Protein AF-A0AAN3NZZ7-F1 (afdb_monomer_lite)

Sequence (208 aa):
MLSINGKSVSIEVNFNGVASFAAAATALQTALTAAVATVVFDTTQNAFVITVAGAKPGSTTITFGSGSAAELLKMTSNTGAVISRGAPVSDVPDTMAAIKAASQQWAGFSTVSEVTDEQHLAFSAWANGQGKRYFYVAWTTSGNARVKGSTEHIAYQIIAVNNYSSVVPVFATDGNRAAAVLGYAACLDFVRPEGRVSFKFREYEGLA

Secondary structure (DSSP, 8-state):
-EEETTEEE------TT--SHHHHHHHHHHHH-TTTEEEEEETTTTEEEEEE--S-GGG--B----SHHHHHTT-SGGGT------PPPPPHHHHHHHHHHH----SEE--SS---HHHHHHHHHHHHTTTTS-EEEEEE--GGGGSTT--SSHHHIIIIIS--SSEEEEE-SSTHHHHHHHHHHHT--SSSTT----STT---TT--

Structure (mmCIF, N/CA/C/O backbone):
data_AF-A0AAN3NZZ7-F1
#
_entry.id   AF-A0AAN3NZZ7-F1
#
loop_
_atom_site.group_PDB
_atom_site.id
_atom_site.type_symbol
_atom_site.label_atom_id
_atom_site.label_alt_id
_atom_site.label_comp_id
_atom_site.label_asym_id
_atom_site.label_entity_id
_atom_site.label_seq_id
_atom_site.pdbx_PDB_ins_code
_atom_site.Cartn_x
_atom_site.Cartn_y
_atom_site.Cartn_z
_atom_site.occupancy
_atom_site.B_iso_or_equiv
_atom_site.auth_seq_id
_atom_site.auth_comp_id
_atom_site.auth_asym_id
_atom_site.auth_atom_id
_atom_site.pdbx_PDB_model_num
ATOM 1 N N . MET A 1 1 ? -8.344 -6.567 37.338 1.00 74.00 1 MET A N 1
ATOM 2 C CA . MET A 1 1 ? -7.142 -6.232 36.547 1.00 74.00 1 MET A CA 1
ATOM 3 C C . MET A 1 1 ? -7.521 -6.032 35.094 1.00 74.00 1 MET A C 1
ATOM 5 O O . MET A 1 1 ? -8.436 -6.691 34.621 1.00 74.00 1 MET A O 1
ATOM 9 N N . LEU A 1 2 ? -6.818 -5.140 34.406 1.00 81.25 2 LEU A N 1
ATOM 10 C CA . LEU A 1 2 ? -6.922 -4.889 32.970 1.00 81.25 2 LEU A CA 1
ATOM 11 C C . LEU A 1 2 ? -5.498 -4.768 32.422 1.00 81.25 2 LEU A C 1
ATOM 13 O O . LEU A 1 2 ? -4.710 -4.019 32.986 1.00 81.25 2 LEU A O 1
ATOM 17 N N . SER A 1 3 ? -5.137 -5.481 31.358 1.00 82.25 3 SER A N 1
ATOM 18 C CA . SER A 1 3 ? -3.847 -5.268 30.683 1.00 82.25 3 SER A CA 1
ATOM 19 C C . SER A 1 3 ? -4.023 -4.358 29.473 1.00 82.25 3 SER A C 1
ATOM 21 O O . SER A 1 3 ? -4.860 -4.647 28.611 1.00 82.25 3 SER A O 1
ATOM 23 N N . ILE A 1 4 ? -3.240 -3.277 29.428 1.00 81.00 4 ILE A N 1
ATOM 24 C CA . ILE A 1 4 ? -3.171 -2.304 28.332 1.00 81.00 4 ILE A CA 1
ATOM 25 C C . ILE A 1 4 ? -1.725 -2.249 27.835 1.00 81.00 4 ILE A C 1
ATOM 27 O O . ILE A 1 4 ? -0.805 -2.023 28.619 1.00 81.00 4 ILE A O 1
ATOM 31 N N . ASN A 1 5 ? -1.501 -2.452 26.535 1.00 79.00 5 ASN A N 1
ATOM 32 C CA . ASN A 1 5 ? -0.169 -2.460 25.913 1.00 79.00 5 ASN A CA 1
ATOM 33 C C . ASN A 1 5 ? 0.827 -3.396 26.627 1.00 79.00 5 ASN A C 1
ATOM 35 O O . ASN A 1 5 ? 1.998 -3.064 26.805 1.00 79.00 5 ASN A O 1
ATOM 39 N N . GLY A 1 6 ? 0.342 -4.552 27.094 1.00 71.69 6 GLY A N 1
ATOM 40 C CA . GLY A 1 6 ? 1.137 -5.532 27.844 1.00 71.69 6 GLY A CA 1
ATOM 41 C C . GLY A 1 6 ? 1.446 -5.142 29.294 1.00 71.69 6 GLY A C 1
ATOM 42 O O . GLY A 1 6 ? 2.036 -5.940 30.018 1.00 71.69 6 GLY A O 1
ATOM 43 N N . LYS A 1 7 ? 1.028 -3.954 29.751 1.00 74.00 7 LYS A N 1
ATOM 44 C CA . LYS A 1 7 ? 1.139 -3.529 31.148 1.00 74.00 7 LYS A CA 1
ATOM 45 C C . LYS A 1 7 ? -0.151 -3.851 31.887 1.00 74.00 7 LYS A C 1
ATOM 47 O O . LYS A 1 7 ? -1.212 -3.302 31.595 1.00 74.00 7 LYS A O 1
ATOM 52 N N . SER A 1 8 ? -0.037 -4.733 32.872 1.00 71.94 8 SER A N 1
ATOM 53 C CA . SER A 1 8 ? -1.126 -5.041 33.789 1.00 71.94 8 SER A CA 1
ATOM 54 C C . SER A 1 8 ? -1.403 -3.855 34.703 1.00 71.94 8 SER A C 1
ATOM 56 O O . SER A 1 8 ? -0.556 -3.463 35.502 1.00 71.94 8 SER A O 1
ATOM 58 N N . VAL A 1 9 ? -2.615 -3.325 34.618 1.00 70.25 9 VAL A N 1
ATOM 59 C CA . VAL A 1 9 ? -3.151 -2.332 35.539 1.00 70.25 9 VAL A CA 1
ATOM 60 C C . VAL A 1 9 ? -4.056 -3.068 36.530 1.00 70.25 9 VAL A C 1
ATOM 62 O O . VAL A 1 9 ? -5.133 -3.573 36.191 1.00 70.25 9 VAL A O 1
ATOM 65 N N . SER A 1 10 ? -3.577 -3.205 37.765 1.00 68.69 10 SER A N 1
ATOM 66 C CA . SER A 1 10 ? -4.384 -3.660 38.897 1.00 68.69 10 SER A CA 1
ATOM 67 C C . SER A 1 10 ? -4.756 -2.433 39.703 1.00 68.69 10 SER A C 1
ATOM 69 O O . SER A 1 10 ? -3.864 -1.745 40.191 1.00 68.69 10 SER A O 1
ATOM 71 N N . ILE A 1 11 ? -6.047 -2.125 39.780 1.00 66.38 11 ILE A N 1
ATOM 72 C CA . ILE A 1 11 ? -6.510 -0.906 40.430 1.00 66.38 11 ILE A CA 1
ATOM 73 C C . ILE A 1 11 ? -7.573 -1.275 41.440 1.00 66.38 11 ILE A C 1
ATOM 75 O O . ILE A 1 11 ? -8.517 -2.001 41.121 1.00 66.38 11 ILE A O 1
ATOM 79 N N . GLU A 1 12 ? -7.411 -0.755 42.646 1.00 68.75 12 GLU A N 1
ATOM 80 C CA . GLU A 1 12 ? -8.460 -0.732 43.647 1.00 68.75 12 GLU A CA 1
ATOM 81 C C . GLU A 1 12 ? -9.322 0.503 43.369 1.00 68.75 12 GLU A C 1
ATOM 83 O O . GLU A 1 12 ? -8.854 1.638 43.457 1.00 68.75 12 GLU A O 1
ATOM 88 N N . VAL A 1 13 ? -10.562 0.287 42.927 1.00 71.44 13 VAL A N 1
ATOM 89 C CA . VAL A 1 13 ? -11.481 1.374 42.570 1.00 71.44 13 VAL A CA 1
ATOM 90 C C . VAL A 1 13 ? -12.499 1.521 43.688 1.00 71.44 13 VAL A C 1
ATOM 92 O O . VAL A 1 13 ? -13.295 0.616 43.936 1.00 71.44 13 VAL A O 1
ATOM 95 N N . ASN A 1 14 ? -12.472 2.665 44.367 1.00 75.88 14 ASN A N 1
ATOM 96 C CA . ASN A 1 14 ? -13.432 2.974 45.415 1.00 75.88 14 ASN A CA 1
ATOM 97 C C . ASN A 1 14 ? -14.675 3.645 44.811 1.00 75.88 14 ASN A C 1
ATOM 99 O O . ASN A 1 14 ? -14.602 4.774 44.331 1.00 75.88 14 ASN A O 1
ATOM 103 N N . PHE A 1 15 ? -15.815 2.954 44.858 1.00 76.50 15 PHE A N 1
ATOM 104 C CA . PHE A 1 15 ? -17.110 3.485 44.413 1.00 76.50 15 PHE A CA 1
ATOM 105 C C . PHE A 1 15 ? -17.935 4.116 45.543 1.00 76.50 15 PHE A C 1
ATOM 107 O O . PHE A 1 15 ? -19.104 4.448 45.349 1.00 76.50 15 PHE A O 1
ATOM 114 N N . ASN A 1 16 ? -17.363 4.283 46.736 1.00 80.81 16 ASN A N 1
ATOM 115 C CA . ASN A 1 16 ? -18.075 4.898 47.844 1.00 80.81 16 ASN A CA 1
ATOM 116 C C . ASN A 1 16 ? -18.454 6.349 47.496 1.00 80.81 16 ASN A C 1
ATOM 118 O O . ASN A 1 16 ? -17.610 7.138 47.075 1.00 80.81 16 ASN A O 1
ATOM 122 N N . GLY A 1 17 ? -19.736 6.688 47.639 1.00 78.94 17 GLY A N 1
ATOM 123 C CA . GLY A 1 17 ? -20.277 7.997 47.259 1.00 78.94 17 GLY A CA 1
ATOM 124 C C . GLY A 1 17 ? -20.517 8.207 45.756 1.00 78.94 17 GLY A C 1
ATOM 125 O O . GLY A 1 17 ? -20.902 9.304 45.355 1.00 78.94 17 GLY A O 1
ATOM 126 N N . VAL A 1 18 ? -20.332 7.189 44.908 1.00 84.75 18 VAL A N 1
ATOM 127 C CA . VAL A 1 18 ? -20.637 7.280 43.472 1.00 84.75 18 VAL A CA 1
ATOM 128 C C . VAL A 1 18 ? -22.145 7.150 43.247 1.00 84.75 18 VAL A C 1
ATOM 130 O O . VAL A 1 18 ? -22.724 6.086 43.440 1.00 84.75 18 VAL A O 1
ATOM 133 N N . ALA A 1 19 ? -22.782 8.241 42.815 1.00 89.06 19 ALA A N 1
ATOM 134 C CA . ALA A 1 19 ? -24.238 8.322 42.647 1.00 89.06 19 ALA A CA 1
ATOM 135 C C . ALA A 1 19 ? -24.729 8.140 41.195 1.00 89.06 19 ALA A C 1
ATOM 137 O O . ALA A 1 19 ? -25.928 8.215 40.934 1.00 89.06 19 ALA A O 1
ATOM 138 N N . SER A 1 20 ? -23.828 7.943 40.226 1.00 89.19 20 SER A N 1
ATOM 139 C CA . SER A 1 20 ? -24.193 7.775 38.813 1.00 89.19 20 SER A CA 1
ATOM 140 C C . SER A 1 20 ? -23.140 6.994 38.027 1.00 89.19 20 SER A C 1
ATOM 142 O O . SER A 1 20 ? -21.971 6.947 38.409 1.00 89.19 20 SER A O 1
ATOM 144 N N . PHE A 1 21 ? -23.530 6.424 36.882 1.00 89.62 21 PHE A N 1
ATOM 145 C CA . PHE A 1 21 ? -22.590 5.748 35.980 1.00 89.62 21 PHE A CA 1
ATOM 146 C C . PHE A 1 21 ? -21.543 6.699 35.386 1.00 89.62 21 PHE A C 1
ATOM 148 O O . PHE A 1 21 ? -20.398 6.305 35.186 1.00 89.62 21 PHE A O 1
ATOM 155 N N . ALA A 1 22 ? -21.894 7.971 35.179 1.00 89.38 22 ALA A N 1
ATOM 156 C CA . ALA A 1 22 ? -20.927 8.993 34.787 1.00 89.38 22 ALA A CA 1
ATOM 157 C C . ALA A 1 22 ? -19.888 9.239 35.897 1.00 89.38 22 ALA A C 1
ATOM 159 O O . ALA A 1 22 ? -18.693 9.291 35.621 1.00 89.38 22 ALA A O 1
ATOM 160 N N . ALA A 1 23 ? -20.315 9.307 37.164 1.00 89.31 23 ALA A N 1
ATOM 161 C CA . ALA A 1 23 ? -19.392 9.410 38.294 1.00 89.31 23 ALA A CA 1
ATOM 162 C C . ALA A 1 23 ? -18.530 8.142 38.451 1.00 89.31 23 ALA A C 1
ATOM 164 O O . ALA A 1 23 ? -17.342 8.243 38.757 1.00 89.31 23 ALA A O 1
ATOM 165 N N . ALA A 1 24 ? -19.086 6.958 38.165 1.00 87.88 24 ALA A N 1
ATOM 166 C CA . ALA A 1 24 ? -18.328 5.708 38.123 1.00 87.88 24 ALA A CA 1
ATOM 167 C C . ALA A 1 24 ? -17.261 5.729 37.016 1.00 87.88 24 ALA A C 1
ATOM 169 O O . ALA A 1 24 ? -16.128 5.317 37.254 1.00 87.88 24 ALA A O 1
ATOM 170 N N . ALA A 1 25 ? -17.585 6.267 35.835 1.00 89.06 25 ALA A N 1
ATOM 171 C CA . ALA A 1 25 ? -16.625 6.449 34.749 1.00 89.06 25 ALA A CA 1
ATOM 172 C C . ALA A 1 25 ? -15.496 7.414 35.146 1.00 89.06 25 ALA A C 1
ATOM 174 O O . ALA A 1 25 ? -14.338 7.118 34.877 1.00 89.06 25 ALA A O 1
ATOM 175 N N . THR A 1 26 ? -15.790 8.501 35.867 1.00 88.50 26 THR A N 1
ATOM 176 C CA . THR A 1 26 ? -14.766 9.419 36.403 1.00 88.50 26 THR A CA 1
ATOM 177 C C . THR A 1 26 ? -13.857 8.751 37.440 1.00 88.50 26 THR A C 1
ATOM 179 O O . THR A 1 26 ? -12.639 8.961 37.434 1.00 88.50 26 THR A O 1
ATOM 182 N N . ALA A 1 27 ? -14.415 7.912 38.318 1.00 86.56 27 ALA A N 1
ATOM 183 C CA . ALA A 1 27 ? -13.625 7.135 39.272 1.00 86.56 27 ALA A CA 1
ATOM 184 C C . ALA A 1 27 ? -12.692 6.150 38.543 1.00 86.56 27 ALA A C 1
ATOM 186 O O . ALA A 1 27 ? -11.497 6.088 38.836 1.00 86.56 27 ALA A O 1
ATOM 187 N N . LEU A 1 28 ? -13.210 5.456 37.523 1.00 86.06 28 LEU A N 1
ATOM 188 C CA . LEU A 1 28 ? -12.431 4.569 36.656 1.00 86.06 28 LEU A CA 1
ATOM 189 C C . LEU A 1 28 ? -11.371 5.325 35.840 1.00 86.06 28 LEU A C 1
ATOM 191 O O . LEU A 1 28 ? -10.254 4.838 35.688 1.00 86.06 28 LEU A O 1
ATOM 195 N N . GLN A 1 29 ? -11.684 6.525 35.353 1.00 86.88 29 GLN A N 1
ATOM 196 C CA . GLN A 1 29 ? -10.754 7.391 34.631 1.00 86.88 29 GLN A CA 1
ATOM 197 C C . GLN A 1 29 ? -9.567 7.799 35.509 1.00 86.88 29 GLN A C 1
ATOM 199 O O . GLN A 1 29 ? -8.426 7.784 35.043 1.00 86.88 29 GLN A O 1
ATOM 204 N N . THR A 1 30 ? -9.828 8.155 36.769 1.00 84.31 30 THR A N 1
ATOM 205 C CA . THR A 1 30 ? -8.788 8.485 37.756 1.00 84.31 30 THR A CA 1
ATOM 206 C C . THR A 1 30 ? -7.903 7.273 38.029 1.00 84.31 30 THR A C 1
ATOM 208 O O . THR A 1 30 ? -6.680 7.374 38.000 1.00 84.31 30 THR A O 1
ATOM 211 N N . ALA A 1 31 ? -8.531 6.114 38.216 1.00 81.19 31 ALA A N 1
ATOM 212 C CA . ALA A 1 31 ? -7.882 4.836 38.466 1.00 81.19 31 ALA A CA 1
ATOM 213 C C . ALA A 1 31 ? -6.972 4.382 37.301 1.00 81.19 31 ALA A C 1
ATOM 215 O O . ALA A 1 31 ? -5.856 3.921 37.531 1.00 81.19 31 ALA A O 1
ATOM 216 N N . LEU A 1 32 ? -7.427 4.519 36.050 1.00 78.44 32 LEU A N 1
ATOM 217 C CA . LEU A 1 32 ? -6.681 4.113 34.850 1.00 78.44 32 LEU A CA 1
ATOM 218 C C . LEU A 1 32 ? -5.660 5.156 34.378 1.00 78.44 32 LEU A C 1
ATOM 220 O O . LEU A 1 32 ? -4.737 4.800 33.650 1.00 78.44 32 LEU A O 1
ATOM 224 N N . THR A 1 33 ? -5.783 6.409 34.828 1.00 77.00 33 THR A N 1
ATOM 225 C CA . THR A 1 33 ? -5.055 7.602 34.362 1.00 77.00 33 THR A CA 1
ATOM 226 C C . THR A 1 33 ? -5.286 7.930 32.877 1.00 77.00 33 THR A C 1
ATOM 228 O O . THR A 1 33 ? -5.182 7.079 31.994 1.00 77.00 33 THR A O 1
ATOM 231 N N . ALA A 1 34 ? -5.538 9.209 32.570 1.00 65.31 34 ALA A N 1
ATOM 232 C CA . ALA A 1 34 ? -5.800 9.667 31.196 1.00 65.31 34 ALA A CA 1
ATOM 233 C C . ALA A 1 34 ? -4.627 9.428 30.224 1.00 65.31 34 ALA A C 1
ATOM 235 O O . ALA A 1 34 ? -4.822 9.367 29.014 1.00 65.31 34 ALA A O 1
ATOM 236 N N . ALA A 1 35 ? -3.411 9.255 30.751 1.00 64.69 35 ALA A N 1
ATOM 237 C CA . ALA A 1 35 ? -2.218 8.948 29.967 1.00 64.69 35 ALA A CA 1
ATOM 238 C C . ALA A 1 35 ? -2.218 7.524 29.375 1.00 64.69 35 ALA A C 1
ATOM 240 O O . ALA A 1 35 ? -1.441 7.250 28.462 1.00 64.69 35 ALA A O 1
ATOM 241 N N . VAL A 1 36 ? -3.056 6.618 29.892 1.00 75.81 36 VAL A N 1
ATOM 242 C CA . VAL A 1 36 ? -3.116 5.209 29.466 1.00 75.81 36 VAL A CA 1
ATOM 243 C C . VAL A 1 36 ? -4.437 4.889 28.770 1.00 75.81 36 VAL A C 1
ATOM 245 O O . VAL A 1 36 ? -4.444 4.138 27.795 1.00 75.81 36 VAL A O 1
ATOM 248 N N . ALA A 1 37 ? -5.551 5.458 29.231 1.00 84.25 37 ALA A N 1
ATOM 249 C CA . ALA A 1 37 ? -6.853 5.299 28.595 1.00 84.25 37 ALA A CA 1
ATOM 250 C C . ALA A 1 37 ? -7.820 6.424 28.976 1.00 84.25 37 ALA A C 1
ATOM 252 O O . ALA A 1 37 ? -7.710 7.014 30.052 1.00 84.25 37 ALA A O 1
ATOM 253 N N . THR A 1 38 ? -8.814 6.670 28.126 1.00 89.25 38 THR A N 1
ATOM 254 C CA . THR A 1 38 ? -9.997 7.456 28.469 1.00 89.25 38 THR A CA 1
ATOM 255 C C . THR A 1 38 ? -11.176 6.546 28.801 1.00 89.25 38 THR A C 1
ATOM 257 O O . THR A 1 38 ? -11.352 5.499 28.177 1.00 89.25 38 THR A O 1
ATOM 260 N N . VAL A 1 39 ? -11.976 6.923 29.798 1.00 90.44 39 VAL A N 1
ATOM 261 C CA . VAL A 1 39 ? -13.145 6.163 30.258 1.00 90.44 39 VAL A CA 1
ATOM 262 C C . VAL A 1 39 ? -14.374 7.056 30.235 1.00 90.44 39 VAL A C 1
ATOM 264 O O . VAL A 1 39 ? -14.403 8.101 30.883 1.00 90.44 39 VAL A O 1
ATOM 267 N N . VAL A 1 40 ? -15.404 6.626 29.513 1.00 91.75 40 VAL A N 1
ATOM 268 C CA . VAL A 1 40 ? -16.688 7.328 29.404 1.00 91.75 40 VAL A CA 1
ATOM 269 C C . VAL A 1 40 ? -17.822 6.327 29.592 1.00 91.75 40 VAL A C 1
ATOM 271 O O . VAL A 1 40 ? -17.711 5.175 29.183 1.00 91.75 40 VAL A O 1
ATOM 274 N N . PHE A 1 41 ? -18.922 6.754 30.211 1.00 92.62 41 PHE A N 1
ATOM 275 C CA . PHE A 1 41 ? -20.169 5.996 30.170 1.00 92.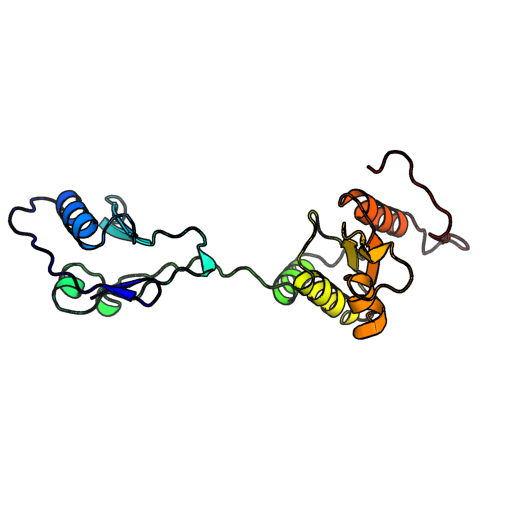62 41 PHE A CA 1
ATOM 276 C C . PHE A 1 41 ? -21.020 6.487 28.994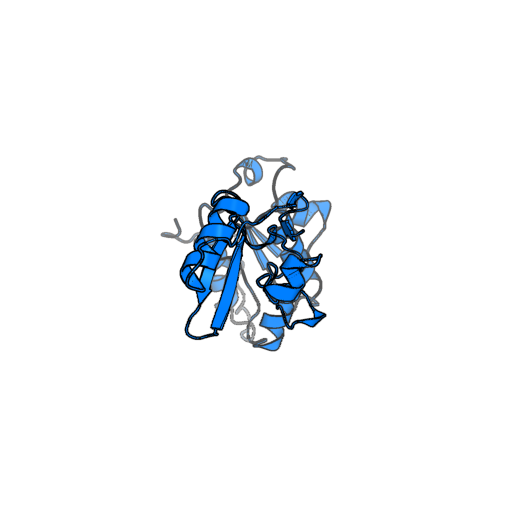 1.00 92.62 41 PHE A C 1
ATOM 278 O O . PHE A 1 41 ? -21.461 7.637 28.992 1.00 92.62 41 PHE A O 1
ATOM 285 N N . ASP A 1 42 ? -21.226 5.632 27.993 1.00 92.06 42 ASP A N 1
ATOM 286 C CA . ASP A 1 42 ? -22.092 5.905 26.847 1.00 92.06 42 ASP A CA 1
ATOM 287 C C . ASP A 1 42 ? -23.547 5.610 27.230 1.00 92.06 42 ASP A C 1
ATOM 289 O O . ASP A 1 42 ? -23.931 4.461 27.461 1.00 92.06 42 ASP A O 1
ATOM 293 N N . THR A 1 43 ? -24.367 6.658 27.296 1.00 91.50 43 THR A N 1
ATOM 294 C CA . THR A 1 43 ? -25.791 6.573 27.647 1.00 91.50 43 THR A CA 1
ATOM 295 C C . THR A 1 43 ? -26.656 5.964 26.546 1.00 91.50 43 THR A C 1
ATOM 297 O O . THR A 1 43 ? -27.753 5.492 26.830 1.00 91.50 43 THR A O 1
ATOM 300 N N . THR A 1 44 ? -26.181 5.939 25.301 1.00 92.31 44 THR A N 1
ATOM 301 C CA . THR A 1 44 ? -26.891 5.326 24.169 1.00 92.31 44 THR A CA 1
ATOM 302 C C . THR A 1 44 ? -26.765 3.812 24.234 1.00 92.31 44 THR A C 1
ATOM 304 O O . THR A 1 44 ? -27.745 3.087 24.078 1.00 92.31 44 THR A O 1
ATOM 307 N N . GLN A 1 45 ? -25.550 3.330 24.495 1.00 87.25 45 GLN A N 1
ATOM 308 C CA . GLN A 1 45 ? -25.246 1.900 24.583 1.00 87.25 45 GLN A CA 1
ATOM 309 C C . GLN A 1 45 ? -25.418 1.337 26.002 1.00 87.25 45 GLN A C 1
ATOM 311 O O . GLN A 1 45 ? -25.389 0.122 26.182 1.00 87.25 45 GLN A O 1
ATOM 316 N N . ASN A 1 46 ? -25.609 2.202 27.006 1.00 90.06 46 ASN A N 1
ATOM 317 C CA . ASN A 1 46 ? -25.584 1.865 28.433 1.00 90.06 46 ASN A CA 1
ATOM 318 C C . ASN A 1 46 ? -24.320 1.079 28.824 1.00 90.06 46 ASN A C 1
ATOM 320 O O . ASN A 1 46 ? -24.390 0.076 29.540 1.00 90.06 46 ASN A O 1
ATOM 324 N N . ALA A 1 47 ? -23.163 1.528 28.332 1.00 90.75 47 ALA A N 1
ATOM 325 C CA . ALA A 1 47 ? -21.898 0.809 28.437 1.00 90.75 47 ALA A CA 1
ATOM 326 C C . ALA A 1 47 ? -20.742 1.719 28.874 1.00 90.75 47 ALA A C 1
ATOM 328 O O . ALA A 1 47 ? -20.672 2.892 28.510 1.00 90.75 47 ALA A O 1
ATOM 329 N N . PHE A 1 48 ? -19.794 1.155 29.628 1.00 91.12 48 PHE A N 1
ATOM 330 C CA . PHE A 1 48 ? -18.502 1.796 29.863 1.00 91.12 48 PHE A CA 1
ATOM 331 C C . PHE A 1 48 ? -17.604 1.598 28.640 1.00 91.12 48 PHE A C 1
ATOM 333 O O . PHE A 1 48 ? -17.257 0.470 28.291 1.00 91.12 48 PHE A O 1
ATOM 340 N N . VAL A 1 49 ? -17.204 2.698 28.010 1.00 91.69 49 VAL A N 1
ATOM 341 C CA . VAL A 1 49 ? -16.290 2.719 26.869 1.00 91.69 49 VAL A CA 1
ATOM 342 C C . VAL A 1 49 ? -14.907 3.117 27.366 1.00 91.69 49 VAL A C 1
ATOM 344 O O . VAL A 1 49 ? -14.708 4.226 27.865 1.00 91.69 49 VAL A O 1
ATOM 347 N N . ILE A 1 50 ? -13.949 2.200 27.226 1.00 89.25 50 ILE A N 1
ATOM 348 C CA . ILE A 1 50 ? -12.540 2.428 27.556 1.00 89.25 50 ILE A CA 1
ATOM 349 C C . ILE A 1 50 ? -11.756 2.522 26.253 1.00 89.25 50 ILE A C 1
ATOM 351 O O . ILE A 1 50 ? -11.648 1.543 25.515 1.00 89.25 50 ILE A O 1
ATOM 355 N N . THR A 1 51 ? -11.186 3.691 25.985 1.00 88.81 51 THR A N 1
ATOM 356 C CA . THR A 1 51 ? -10.355 3.928 24.801 1.00 88.81 51 THR A CA 1
ATOM 357 C C . THR A 1 51 ? -8.902 4.022 25.229 1.00 88.81 51 THR A C 1
ATOM 359 O O . THR A 1 51 ? -8.538 4.905 25.997 1.00 88.81 51 THR A O 1
ATOM 362 N N . VAL A 1 52 ? -8.052 3.115 24.748 1.00 86.25 52 VAL A N 1
ATOM 363 C CA . VAL A 1 52 ? -6.614 3.158 25.050 1.00 86.25 52 VAL A CA 1
ATOM 364 C C . VAL A 1 52 ? -5.992 4.410 24.433 1.00 86.25 52 VAL A C 1
ATOM 366 O O . VAL A 1 52 ? -6.183 4.687 23.250 1.00 86.25 52 VAL A O 1
ATOM 369 N N . ALA A 1 53 ? -5.215 5.146 25.223 1.00 77.62 53 ALA A N 1
ATOM 370 C CA . ALA A 1 53 ? -4.437 6.272 24.737 1.00 77.62 53 ALA A CA 1
ATOM 371 C C . ALA A 1 53 ? -3.212 5.754 23.963 1.00 77.62 53 ALA A C 1
ATOM 373 O O . ALA A 1 53 ? -2.441 4.930 24.460 1.00 77.62 53 ALA A O 1
ATOM 374 N N . GLY A 1 54 ? -3.014 6.225 22.732 1.00 67.69 54 GLY A N 1
ATOM 375 C CA . GLY A 1 54 ? -1.849 5.855 21.933 1.00 67.69 54 GLY A CA 1
ATOM 376 C C . GLY A 1 54 ? -1.803 6.562 20.583 1.00 67.69 54 GLY A C 1
ATOM 377 O O . GLY A 1 54 ? -2.828 6.779 19.948 1.00 67.69 54 GLY A O 1
ATOM 378 N N . ALA A 1 55 ? -0.593 6.897 20.125 1.00 59.59 55 ALA A N 1
ATOM 379 C CA . ALA A 1 55 ? -0.375 7.577 18.844 1.00 59.59 55 ALA A CA 1
ATOM 380 C C . ALA A 1 55 ? -0.549 6.657 17.616 1.00 59.59 55 ALA A C 1
ATOM 382 O O . ALA A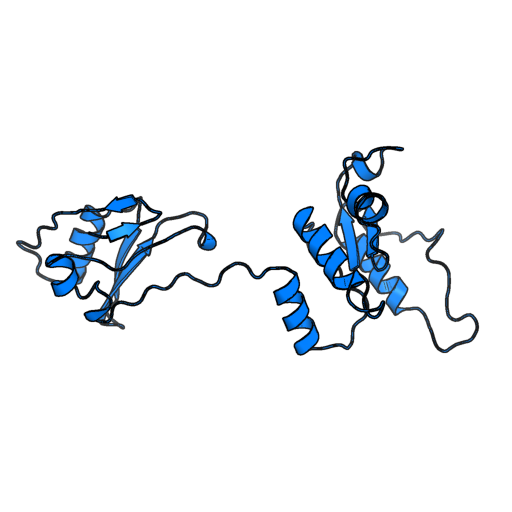 1 55 ? -0.618 7.142 16.491 1.00 59.59 55 ALA A O 1
ATOM 383 N N . LYS A 1 56 ? -0.585 5.328 17.814 1.00 64.12 56 LYS A N 1
ATOM 384 C CA . LYS A 1 56 ? -0.682 4.322 16.744 1.00 64.12 56 LYS A CA 1
ATOM 385 C C . LYS A 1 56 ? -1.732 3.253 17.089 1.00 64.12 56 LYS A C 1
ATOM 387 O O . LYS A 1 56 ? -1.415 2.338 17.852 1.00 64.12 56 LYS A O 1
ATOM 392 N N . PRO A 1 57 ? -2.941 3.319 16.498 1.00 63.06 57 PRO A N 1
ATOM 393 C CA . PRO A 1 57 ? -4.035 2.383 16.775 1.00 63.06 57 PRO A CA 1
ATOM 394 C C . PRO A 1 57 ? -3.672 0.902 16.559 1.00 63.06 57 PRO A C 1
ATOM 396 O O . PRO A 1 57 ? -4.119 0.037 17.305 1.00 63.06 57 PRO A O 1
ATOM 399 N N . GLY A 1 58 ? -2.812 0.601 15.577 1.00 63.81 58 GLY A N 1
ATOM 400 C CA . GLY A 1 58 ? -2.456 -0.779 15.215 1.00 63.81 58 GLY A CA 1
ATOM 401 C C . GLY A 1 58 ? -1.560 -1.520 16.217 1.00 63.81 58 GLY A C 1
ATOM 402 O O . GLY A 1 58 ? -1.517 -2.746 16.199 1.00 63.81 58 GLY A O 1
ATOM 403 N N . SER A 1 59 ? -0.852 -0.808 17.101 1.00 68.38 59 SER A N 1
ATOM 404 C CA . SER A 1 59 ? 0.020 -1.415 18.125 1.00 68.38 59 SER A CA 1
ATOM 405 C C . SER A 1 59 ? -0.602 -1.432 19.519 1.00 68.38 59 SER A C 1
ATOM 407 O O . SER A 1 59 ? -0.067 -2.064 20.429 1.00 68.38 59 SER A O 1
ATOM 409 N N . THR A 1 60 ? -1.710 -0.715 19.707 1.00 77.69 60 THR A N 1
ATOM 410 C CA . THR A 1 60 ? -2.388 -0.633 20.999 1.00 77.69 60 THR A CA 1
ATOM 411 C C . THR A 1 60 ? -3.168 -1.905 21.299 1.00 77.69 60 THR A C 1
ATOM 413 O O . THR A 1 60 ? -3.872 -2.450 20.448 1.00 77.69 60 THR A O 1
ATOM 416 N N . THR A 1 61 ? -3.039 -2.402 22.525 1.00 82.00 61 THR A N 1
ATOM 417 C CA . THR A 1 61 ? -3.687 -3.635 22.969 1.00 82.00 61 THR A CA 1
ATOM 418 C C . THR A 1 61 ? -4.454 -3.388 24.260 1.00 82.00 61 THR A C 1
ATOM 420 O O . THR A 1 61 ? -3.999 -2.658 25.136 1.00 82.00 61 THR A O 1
ATOM 423 N N . ILE A 1 62 ? -5.621 -4.012 24.380 1.00 86.69 62 ILE A N 1
ATOM 424 C CA . ILE A 1 62 ? -6.397 -4.092 25.616 1.00 86.69 62 ILE A CA 1
ATOM 425 C C . ILE A 1 62 ? -6.911 -5.524 25.756 1.00 86.69 62 ILE A C 1
ATOM 427 O O . ILE A 1 62 ? -7.115 -6.219 24.755 1.00 86.69 62 ILE A O 1
ATOM 431 N N . THR A 1 63 ? -7.053 -5.979 26.992 1.00 88.69 63 THR A N 1
ATOM 432 C CA . THR A 1 63 ? -7.579 -7.304 27.350 1.00 88.69 63 THR A CA 1
ATOM 433 C C . THR A 1 63 ? -8.940 -7.162 28.020 1.00 88.69 63 THR A C 1
ATOM 435 O O . THR A 1 63 ? -9.341 -6.058 28.378 1.00 88.69 63 THR A O 1
ATOM 438 N N . PHE A 1 64 ? -9.657 -8.269 28.205 1.00 90.19 64 PHE A N 1
ATOM 439 C CA . PHE A 1 64 ? -10.827 -8.257 29.077 1.00 90.19 64 PHE A CA 1
ATOM 440 C C . PHE A 1 64 ? -10.409 -7.966 30.519 1.00 90.19 64 PHE A C 1
ATOM 442 O O . PHE A 1 64 ? -9.320 -8.349 30.955 1.00 90.19 64 PHE A O 1
ATOM 449 N N . GLY A 1 65 ? -11.291 -7.304 31.264 1.00 88.12 65 GLY A N 1
ATOM 450 C CA . GLY A 1 65 ? -11.127 -7.165 32.700 1.00 88.12 65 GLY A CA 1
ATOM 451 C C . GLY A 1 65 ? -11.195 -8.530 33.389 1.00 88.12 65 GLY A C 1
ATOM 452 O O . GLY A 1 65 ? -11.876 -9.446 32.930 1.00 88.12 65 GLY A O 1
ATOM 453 N N . SER A 1 66 ? -10.501 -8.662 34.513 1.00 85.19 66 SER A N 1
ATOM 454 C CA . SER A 1 66 ? -10.543 -9.841 35.380 1.00 85.19 66 SER A CA 1
ATOM 455 C C . SER A 1 66 ? -10.702 -9.458 36.854 1.00 85.19 66 SER A C 1
ATOM 457 O O . SER A 1 66 ? -10.353 -8.344 37.261 1.00 85.19 66 SER A O 1
ATOM 459 N N . GLY A 1 67 ? -11.210 -10.386 37.667 1.00 83.50 67 GLY A N 1
ATOM 460 C CA . GLY A 1 67 ? -11.480 -10.182 39.094 1.00 83.50 67 GLY A CA 1
ATOM 461 C C . GLY A 1 67 ? -12.891 -9.662 39.389 1.00 83.50 67 GLY A C 1
ATOM 462 O O . GLY A 1 67 ? -13.635 -9.287 38.485 1.00 83.50 67 GLY A O 1
ATOM 463 N N . SER A 1 68 ? -13.245 -9.618 40.674 1.00 81.75 68 SER A N 1
ATOM 464 C CA . SER A 1 68 ? -14.611 -9.348 41.156 1.00 81.75 68 SER A CA 1
ATOM 465 C C . SER A 1 68 ? -15.177 -7.999 40.702 1.00 81.75 68 SER A C 1
ATOM 467 O O . SER A 1 68 ? -16.316 -7.918 40.248 1.00 81.75 68 SER A O 1
ATOM 469 N N . ALA A 1 69 ? -14.371 -6.935 40.751 1.00 79.31 69 ALA A N 1
ATOM 470 C CA . ALA A 1 69 ? -14.790 -5.617 40.275 1.00 79.31 69 ALA A CA 1
ATOM 471 C C . ALA A 1 69 ? -15.080 -5.604 38.761 1.00 79.31 69 ALA A C 1
ATOM 473 O O . ALA A 1 69 ? -16.009 -4.934 38.320 1.00 79.31 69 ALA A O 1
ATOM 474 N N . ALA A 1 70 ? -14.323 -6.367 37.963 1.00 83.44 70 ALA A N 1
ATOM 475 C CA . ALA A 1 70 ? -14.529 -6.439 36.518 1.00 83.44 70 ALA A CA 1
ATOM 476 C C . ALA A 1 70 ? -15.833 -7.165 36.157 1.00 83.44 70 ALA A C 1
ATOM 478 O O . ALA A 1 70 ? -16.486 -6.785 35.191 1.00 83.44 70 ALA A O 1
ATOM 479 N N . GLU A 1 71 ? -16.237 -8.175 36.930 1.00 84.56 71 GLU A N 1
ATOM 480 C CA . GLU A 1 71 ? -17.529 -8.848 36.747 1.00 84.56 71 GLU A CA 1
ATOM 481 C C . GLU A 1 71 ? -18.699 -7.911 37.053 1.00 84.56 71 GLU A C 1
ATOM 483 O O . GLU A 1 71 ? -19.615 -7.786 36.240 1.00 84.56 71 GLU A O 1
ATOM 488 N N . LEU A 1 72 ? -18.636 -7.186 38.175 1.00 83.12 72 LEU A N 1
ATOM 489 C CA . LEU A 1 72 ? -19.676 -6.229 38.569 1.00 83.12 72 LEU A CA 1
ATOM 490 C C . LEU A 1 72 ? -19.833 -5.083 37.559 1.00 83.12 72 LEU A C 1
ATOM 492 O O . LEU A 1 72 ? -20.947 -4.630 37.302 1.00 83.12 72 LEU A O 1
ATOM 496 N N . LEU A 1 73 ? -18.728 -4.641 36.956 1.00 83.88 73 LEU A N 1
ATOM 497 C CA . LEU A 1 73 ? -18.704 -3.589 35.934 1.00 83.88 73 LEU A CA 1
ATOM 498 C C . LEU A 1 73 ? -18.933 -4.109 34.506 1.00 83.88 73 LEU A C 1
ATOM 500 O O . LEU A 1 73 ? -18.848 -3.332 33.558 1.00 83.88 73 LEU A O 1
ATOM 504 N N . LYS A 1 74 ? -19.218 -5.407 34.341 1.00 89.00 74 LYS A N 1
ATOM 505 C CA . LYS A 1 74 ? -19.427 -6.077 33.047 1.00 89.00 74 LYS A CA 1
ATOM 506 C C . LYS A 1 74 ? -18.264 -5.925 32.055 1.00 89.00 74 LYS A C 1
ATOM 508 O O . LYS A 1 74 ? -18.459 -5.741 30.858 1.00 89.00 74 LYS A O 1
ATOM 513 N N . MET A 1 75 ? -17.036 -5.993 32.558 1.00 87.25 75 MET A N 1
ATOM 514 C CA . MET A 1 75 ? -15.802 -5.834 31.779 1.00 87.25 75 MET A CA 1
ATOM 515 C C . MET A 1 75 ? -15.185 -7.169 31.330 1.00 87.25 75 MET A C 1
ATOM 517 O O . MET A 1 75 ? -14.099 -7.180 30.747 1.00 87.25 75 MET A O 1
ATOM 521 N N . THR A 1 76 ? -15.836 -8.299 31.615 1.00 90.00 76 THR A N 1
ATOM 522 C CA . THR A 1 76 ? -15.340 -9.644 31.286 1.00 90.00 76 THR A CA 1
ATOM 523 C C . THR A 1 76 ? -16.008 -10.182 30.019 1.00 90.00 76 THR A C 1
ATOM 525 O O . THR A 1 76 ? -17.126 -9.792 29.682 1.00 90.00 76 THR A O 1
ATOM 528 N N . SER A 1 77 ? -15.373 -11.139 29.336 1.00 90.00 77 SER A N 1
ATOM 529 C CA . SER A 1 77 ? -15.993 -11.820 28.187 1.00 90.00 77 SER A CA 1
ATOM 530 C C . SER A 1 77 ? -17.328 -12.479 28.557 1.00 90.00 77 SER A C 1
ATOM 532 O O . SER A 1 77 ? -18.293 -12.393 27.807 1.00 90.00 77 SER A O 1
ATOM 534 N N . ASN A 1 78 ? -17.410 -13.076 29.750 1.00 89.62 78 ASN A N 1
ATOM 535 C CA . ASN A 1 78 ? -18.609 -13.769 30.236 1.00 89.62 78 ASN A CA 1
ATOM 536 C C . ASN A 1 78 ? -19.769 -12.813 30.538 1.00 89.62 78 ASN A C 1
ATOM 538 O O . ASN A 1 78 ? -20.926 -13.221 30.519 1.00 89.62 78 ASN A O 1
ATOM 542 N N . THR A 1 79 ? -19.465 -11.546 30.821 1.00 90.31 79 THR A N 1
ATOM 543 C CA . THR A 1 79 ? -20.466 -10.500 31.077 1.00 90.31 79 THR A CA 1
ATOM 544 C C . THR A 1 79 ? -20.820 -9.698 29.822 1.00 90.31 79 THR A C 1
ATOM 546 O O . THR A 1 79 ? -21.621 -8.767 29.902 1.00 90.31 79 THR A O 1
ATOM 549 N N . GLY A 1 80 ? -20.282 -10.092 28.660 1.00 86.69 80 GLY A N 1
ATOM 550 C CA . GLY A 1 80 ? -20.615 -9.519 27.357 1.00 86.69 80 GLY A CA 1
ATOM 551 C C . GLY A 1 80 ? -19.743 -8.338 26.932 1.00 86.69 80 GLY A C 1
ATOM 552 O O . GLY A 1 80 ? -20.125 -7.620 26.011 1.00 86.69 80 GLY A O 1
ATOM 553 N N . ALA A 1 81 ? -18.587 -8.118 27.567 1.00 90.44 81 ALA A N 1
ATOM 554 C CA . ALA A 1 81 ? -17.648 -7.101 27.105 1.00 90.44 81 ALA A CA 1
ATOM 555 C C . ALA A 1 81 ? -17.146 -7.421 25.687 1.00 90.44 81 ALA A C 1
ATOM 557 O O . ALA A 1 81 ? -16.938 -8.583 25.330 1.00 90.44 81 ALA A O 1
ATOM 558 N N . VAL A 1 82 ? -16.890 -6.380 24.893 1.00 91.19 82 VAL A N 1
ATOM 559 C CA . VAL A 1 82 ? -16.366 -6.493 23.525 1.00 91.19 82 VAL A CA 1
ATOM 560 C C . VAL A 1 82 ? -15.065 -5.706 23.416 1.00 9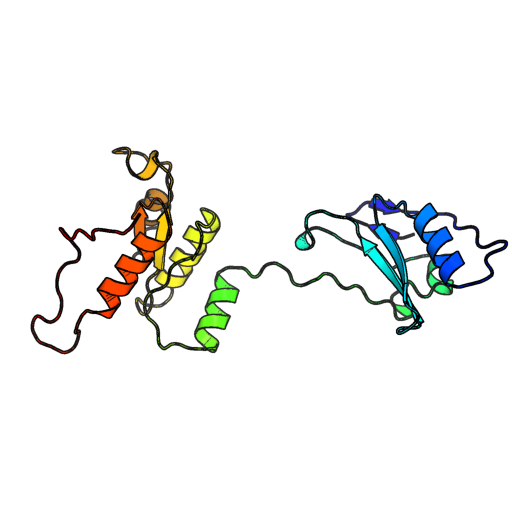1.19 82 VAL A C 1
ATOM 562 O O . VAL A 1 82 ? -14.969 -4.581 23.900 1.00 91.19 82 VAL A O 1
ATOM 565 N N . ILE A 1 83 ? -14.062 -6.290 22.758 1.00 89.31 83 ILE A N 1
ATOM 566 C CA . ILE A 1 83 ? -12.805 -5.607 22.435 1.00 89.31 83 ILE A CA 1
ATOM 567 C C . ILE A 1 83 ? -12.830 -5.220 20.956 1.00 89.31 83 ILE A C 1
ATOM 569 O O . ILE A 1 83 ? -12.885 -6.088 20.088 1.00 89.31 83 ILE A O 1
ATOM 573 N N . SER A 1 84 ? -12.727 -3.921 20.672 1.00 85.06 84 SER A N 1
ATOM 574 C CA . SER A 1 84 ? -12.537 -3.399 19.315 1.00 85.06 84 SER A CA 1
ATOM 575 C C . SER A 1 84 ? -11.069 -3.031 19.108 1.00 85.06 84 SER A C 1
ATOM 577 O O . SER A 1 84 ? -10.552 -2.146 19.786 1.00 85.06 84 SER A O 1
ATOM 579 N N . ARG A 1 85 ? -10.372 -3.728 18.200 1.00 71.88 85 ARG A N 1
ATOM 580 C CA . ARG A 1 85 ? -8.929 -3.525 17.943 1.00 71.88 85 ARG A CA 1
ATOM 581 C C . ARG A 1 85 ? -8.626 -2.720 16.676 1.00 71.88 85 ARG A C 1
ATOM 583 O O . ARG A 1 85 ? -7.470 -2.639 16.276 1.00 71.88 85 ARG A O 1
ATOM 590 N N . GLY A 1 86 ? -9.644 -2.128 16.050 1.00 67.00 86 GLY A N 1
ATOM 591 C CA . GLY A 1 86 ? -9.523 -1.626 14.680 1.00 67.00 86 GLY A CA 1
ATOM 592 C C . GLY A 1 86 ? -9.166 -2.747 13.692 1.00 67.00 86 GLY A C 1
ATOM 593 O O . GLY A 1 86 ? -9.029 -3.911 14.070 1.00 67.00 86 GLY A O 1
ATOM 594 N N . ALA A 1 87 ? -9.035 -2.406 12.413 1.00 66.25 87 ALA A N 1
ATOM 595 C CA . ALA A 1 87 ? -8.466 -3.322 11.429 1.00 66.25 87 ALA A CA 1
ATOM 596 C C . ALA A 1 87 ? -6.933 -3.173 11.424 1.00 66.25 87 ALA A C 1
ATOM 598 O O . ALA A 1 87 ? -6.444 -2.041 11.521 1.00 66.25 87 ALA A O 1
ATOM 599 N N . PRO A 1 88 ? -6.160 -4.269 11.311 1.00 66.62 88 PRO A N 1
ATOM 600 C CA . PRO A 1 88 ? -4.736 -4.153 11.026 1.00 66.62 88 PRO A CA 1
ATOM 601 C C . PRO A 1 88 ? -4.534 -3.436 9.683 1.00 66.62 88 PRO A C 1
ATOM 603 O O . PRO A 1 88 ? -5.403 -3.474 8.810 1.00 66.62 88 PRO A O 1
ATOM 606 N N . VAL A 1 89 ? -3.384 -2.780 9.510 1.00 69.50 89 VAL A N 1
ATOM 607 C CA . VAL A 1 89 ? -2.990 -2.263 8.192 1.00 69.50 89 VAL A CA 1
ATOM 608 C C . VAL A 1 89 ? -2.917 -3.458 7.241 1.00 69.50 89 VAL A C 1
ATOM 610 O O . VAL A 1 89 ? -2.184 -4.404 7.524 1.00 69.50 89 VAL A O 1
ATOM 613 N N . SER A 1 90 ? -3.701 -3.430 6.158 1.00 76.00 90 SER A N 1
ATOM 614 C CA . SER A 1 90 ? -3.658 -4.477 5.134 1.00 76.00 90 SER A CA 1
ATOM 615 C C . SER A 1 90 ? -2.267 -4.515 4.520 1.00 76.00 90 SER A C 1
ATOM 617 O O . SER A 1 90 ? -1.696 -3.467 4.203 1.00 76.00 90 SER A O 1
ATOM 619 N N . ASP A 1 91 ? -1.725 -5.713 4.334 1.00 88.31 91 ASP A N 1
ATOM 620 C CA . ASP A 1 91 ? -0.484 -5.858 3.595 1.00 88.31 91 ASP A CA 1
ATOM 621 C C . ASP A 1 91 ? -0.725 -5.688 2.084 1.00 88.31 91 ASP A C 1
ATOM 623 O O . ASP A 1 91 ? -1.860 -5.560 1.597 1.00 88.31 91 ASP A O 1
ATOM 627 N N . VAL A 1 92 ? 0.372 -5.604 1.333 1.00 93.81 92 VAL A N 1
ATOM 628 C CA . VAL A 1 92 ? 0.323 -5.415 -0.119 1.00 93.81 92 VAL A CA 1
ATOM 629 C C . VAL A 1 92 ? -0.346 -6.603 -0.831 1.00 93.81 92 VAL A C 1
ATOM 631 O O . VAL A 1 92 ? -1.231 -6.345 -1.652 1.00 93.81 92 VAL A O 1
ATOM 634 N N . PRO A 1 93 ? 0.012 -7.876 -0.557 1.00 93.12 93 PRO A N 1
ATOM 635 C CA . PRO A 1 93 ? -0.660 -9.026 -1.162 1.00 93.12 93 PRO A CA 1
ATOM 636 C C . PRO A 1 93 ? -2.185 -9.017 -1.008 1.00 93.12 93 PRO A C 1
ATOM 638 O O . PRO A 1 93 ? -2.885 -9.152 -2.017 1.00 93.12 93 PRO A O 1
ATOM 641 N N . ASP A 1 94 ? -2.696 -8.793 0.204 1.00 92.19 94 ASP A N 1
ATOM 642 C CA . ASP A 1 94 ? -4.133 -8.782 0.489 1.00 92.19 94 ASP A CA 1
ATOM 643 C C . ASP A 1 94 ? -4.826 -7.608 -0.209 1.00 92.19 94 ASP A C 1
ATOM 645 O O . ASP A 1 94 ? -5.874 -7.774 -0.843 1.00 92.19 94 ASP A O 1
ATOM 649 N N . THR A 1 95 ? -4.196 -6.428 -0.191 1.00 93.38 95 THR A N 1
ATOM 650 C CA . THR A 1 95 ? -4.712 -5.236 -0.881 1.00 93.38 95 THR A CA 1
ATOM 651 C C . THR A 1 95 ? -4.845 -5.487 -2.383 1.00 93.38 95 THR A C 1
ATOM 653 O O . THR A 1 95 ? -5.879 -5.201 -2.989 1.00 93.38 95 THR A O 1
ATOM 656 N N . MET A 1 96 ? -3.815 -6.060 -3.006 1.00 95.94 96 MET A N 1
ATOM 657 C CA . MET A 1 96 ? -3.819 -6.317 -4.444 1.00 95.94 96 MET A CA 1
ATOM 658 C C . MET A 1 96 ? -4.778 -7.449 -4.833 1.00 95.94 96 MET A C 1
ATOM 660 O O . MET A 1 96 ? -5.373 -7.402 -5.914 1.00 95.94 96 MET A O 1
ATOM 664 N N . ALA A 1 97 ? -4.979 -8.444 -3.962 1.00 94.50 97 ALA A N 1
ATOM 665 C CA . ALA A 1 97 ? -6.011 -9.463 -4.142 1.00 94.50 97 ALA A CA 1
ATOM 666 C C . ALA A 1 97 ? -7.416 -8.839 -4.140 1.00 94.50 97 ALA A C 1
ATOM 668 O O . ALA A 1 97 ? -8.213 -9.136 -5.034 1.00 94.50 97 ALA A O 1
ATOM 669 N N . ALA A 1 98 ? -7.693 -7.919 -3.210 1.00 94.31 98 ALA A N 1
ATOM 670 C CA . ALA A 1 98 ? -8.959 -7.192 -3.150 1.00 94.31 98 ALA A CA 1
ATOM 671 C C . ALA A 1 98 ? -9.190 -6.311 -4.393 1.00 94.31 98 ALA A C 1
ATOM 673 O O . ALA A 1 98 ? -10.269 -6.356 -4.986 1.00 94.31 98 ALA A O 1
ATOM 674 N N . ILE A 1 99 ? -8.170 -5.573 -4.852 1.00 95.00 99 ILE A N 1
ATOM 675 C CA . ILE A 1 99 ? -8.250 -4.755 -6.078 1.00 95.00 99 ILE A CA 1
ATOM 676 C C . ILE A 1 99 ? -8.565 -5.631 -7.295 1.00 95.00 99 ILE A C 1
ATOM 678 O O . ILE A 1 99 ? -9.464 -5.311 -8.073 1.00 95.00 99 ILE A O 1
ATOM 682 N N . LYS A 1 100 ? -7.864 -6.761 -7.447 1.00 94.88 100 LYS A N 1
ATOM 683 C CA . LYS A 1 100 ? -8.073 -7.703 -8.555 1.00 94.88 100 LYS A CA 1
ATOM 684 C C . LYS A 1 100 ? -9.467 -8.334 -8.525 1.00 94.88 100 LYS A C 1
ATOM 686 O O . LYS A 1 100 ? -10.042 -8.573 -9.586 1.00 94.88 100 LYS A O 1
ATOM 691 N N . ALA A 1 101 ? -10.002 -8.607 -7.335 1.00 95.56 101 ALA A N 1
ATOM 692 C CA . ALA A 1 101 ? -11.360 -9.117 -7.169 1.00 95.56 101 ALA A CA 1
ATOM 693 C C . ALA A 1 101 ? -12.417 -8.076 -7.572 1.00 95.56 101 ALA A C 1
ATOM 695 O O . ALA A 1 101 ? -13.432 -8.441 -8.161 1.00 95.56 101 ALA A O 1
ATOM 696 N N . ALA A 1 102 ? -12.165 -6.792 -7.306 1.00 96.69 102 ALA A N 1
ATOM 697 C CA . ALA A 1 102 ? -13.058 -5.704 -7.694 1.00 96.69 102 ALA A CA 1
ATOM 698 C C . ALA A 1 102 ? -13.031 -5.424 -9.206 1.00 96.69 102 ALA A C 1
ATOM 700 O O . ALA A 1 102 ? -14.078 -5.246 -9.825 1.00 96.69 102 ALA A O 1
ATOM 701 N N . SER A 1 103 ? -11.844 -5.375 -9.819 1.00 95.25 103 SER A N 1
ATOM 702 C CA . SER A 1 103 ? -11.694 -5.190 -11.264 1.00 95.25 103 SER A CA 1
ATOM 703 C C . SER A 1 103 ? -10.348 -5.700 -11.768 1.00 95.25 103 SER A C 1
ATOM 705 O O . SER A 1 103 ? -9.315 -5.571 -11.114 1.00 95.25 103 SER A O 1
ATOM 707 N N . GLN A 1 104 ? -10.351 -6.219 -12.995 1.00 93.94 104 GLN A N 1
ATOM 708 C CA . GLN A 1 104 ? -9.148 -6.616 -13.736 1.00 93.94 104 GLN A CA 1
ATOM 709 C C . GLN A 1 104 ? -8.934 -5.755 -14.992 1.00 93.94 104 GLN A C 1
ATOM 711 O O . GLN A 1 104 ? -8.078 -6.063 -15.822 1.00 93.94 104 GLN A O 1
ATOM 716 N N . GLN A 1 105 ? -9.707 -4.675 -15.161 1.00 93.62 105 GLN A N 1
ATOM 717 C CA . GLN A 1 105 ? -9.641 -3.769 -16.317 1.00 93.62 105 GLN A CA 1
ATOM 718 C C . GLN A 1 105 ? -8.525 -2.722 -16.181 1.00 93.62 105 GLN A C 1
ATOM 720 O O . GLN A 1 105 ? -8.729 -1.527 -16.359 1.00 93.62 105 GLN A O 1
ATOM 725 N N . TRP A 1 106 ? -7.327 -3.183 -15.843 1.00 93.81 106 TRP A N 1
ATOM 726 C CA . TRP A 1 106 ? -6.120 -2.371 -15.724 1.00 93.81 106 TRP A CA 1
ATOM 727 C C . TRP A 1 106 ? -4.896 -3.233 -16.053 1.00 93.81 106 TRP A C 1
ATOM 729 O O . TRP A 1 106 ? -5.004 -4.455 -16.204 1.00 93.81 106 TRP A O 1
ATOM 739 N N . ALA A 1 107 ? -3.735 -2.607 -16.234 1.00 92.88 107 ALA A N 1
ATOM 740 C CA . ALA A 1 107 ? -2.491 -3.297 -16.594 1.00 92.88 107 ALA A CA 1
ATOM 741 C C . ALA A 1 107 ? -1.279 -2.761 -15.826 1.00 92.88 107 ALA A C 1
ATOM 743 O O . ALA A 1 107 ? -0.446 -3.546 -15.387 1.00 92.88 107 ALA A O 1
ATOM 744 N N . GLY A 1 108 ? -1.194 -1.447 -15.628 1.00 95.25 108 GLY A N 1
ATOM 745 C CA . GLY A 1 108 ? -0.152 -0.816 -14.824 1.00 95.25 108 GLY A CA 1
ATOM 746 C C . GLY A 1 108 ? -0.727 -0.163 -13.577 1.00 95.25 108 GLY A C 1
ATOM 747 O O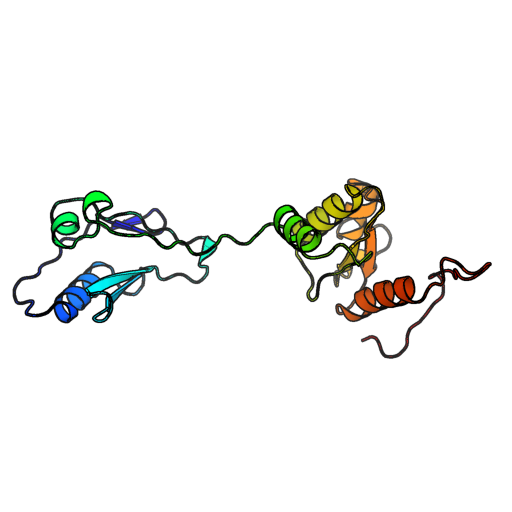 . GLY A 1 108 ? -1.875 0.281 -13.588 1.00 95.25 108 GLY A O 1
ATOM 748 N N . PHE A 1 109 ? 0.078 -0.074 -12.525 1.00 97.00 109 PHE A N 1
ATOM 749 C CA . PHE A 1 109 ? -0.242 0.702 -11.331 1.00 97.00 109 PHE A CA 1
ATOM 750 C C . PHE A 1 109 ? 1.018 1.320 -10.717 1.00 97.00 109 PHE A C 1
ATOM 752 O O . PHE A 1 109 ? 2.141 0.901 -11.004 1.00 97.00 109 PHE A O 1
ATOM 759 N N . SER A 1 110 ? 0.810 2.325 -9.874 1.00 96.69 110 SER A N 1
ATOM 760 C CA . SER A 1 110 ? 1.829 2.995 -9.066 1.00 96.69 110 SER A CA 1
ATOM 761 C C . SER A 1 110 ? 1.207 3.407 -7.729 1.00 96.69 110 SER A C 1
ATOM 763 O O . SER A 1 110 ? 0.003 3.241 -7.519 1.00 96.69 110 SER A O 1
ATOM 765 N N . THR A 1 111 ? 2.011 3.961 -6.832 1.00 94.94 111 THR A N 1
ATOM 766 C CA . THR A 1 111 ? 1.572 4.536 -5.561 1.00 94.94 111 THR A CA 1
ATOM 767 C C . THR A 1 111 ? 1.425 6.053 -5.678 1.00 94.94 111 THR A C 1
ATOM 769 O O . THR A 1 111 ? 2.176 6.704 -6.405 1.00 94.94 111 THR A O 1
ATOM 772 N N . VAL A 1 112 ? 0.449 6.623 -4.963 1.00 92.25 112 VAL A N 1
ATOM 773 C CA . VAL A 1 112 ? 0.202 8.080 -4.938 1.00 92.25 112 VAL A CA 1
ATOM 774 C C . VAL A 1 112 ? 1.310 8.823 -4.182 1.00 92.25 112 VAL A C 1
ATOM 776 O O . VAL A 1 112 ? 1.705 9.914 -4.578 1.00 92.25 112 VAL A O 1
ATOM 779 N N . SER A 1 113 ? 1.833 8.218 -3.114 1.00 91.94 113 SER A N 1
ATOM 780 C CA . SER A 1 113 ? 2.981 8.693 -2.336 1.00 91.94 113 SER A CA 1
ATOM 781 C C . SER A 1 113 ? 4.122 7.677 -2.388 1.00 91.94 113 SER A C 1
ATOM 783 O O . SER A 1 113 ? 3.892 6.506 -2.707 1.00 91.94 113 SER A O 1
ATOM 785 N N . GLU A 1 114 ? 5.342 8.112 -2.067 1.00 92.94 114 GLU A N 1
ATOM 786 C CA . GLU A 1 114 ? 6.478 7.195 -1.952 1.00 92.94 114 GLU A CA 1
ATOM 787 C C . GLU A 1 114 ? 6.191 6.221 -0.806 1.00 92.94 114 GLU A C 1
ATOM 789 O O . GLU A 1 114 ? 5.677 6.613 0.249 1.00 92.94 114 GLU A O 1
ATOM 794 N N . VAL A 1 115 ? 6.438 4.939 -1.056 1.00 94.75 115 VAL A N 1
ATOM 795 C CA . VAL A 1 115 ? 6.205 3.858 -0.095 1.00 94.75 115 VAL A CA 1
ATOM 796 C C . VAL A 1 115 ? 7.538 3.365 0.449 1.00 94.75 115 VAL A C 1
ATOM 798 O O . VAL A 1 115 ? 8.594 3.710 -0.076 1.00 94.75 115 VAL A O 1
ATOM 801 N N . THR A 1 116 ? 7.515 2.576 1.522 1.00 94.88 116 THR A N 1
ATOM 802 C CA . THR A 1 116 ? 8.766 2.032 2.064 1.00 94.88 116 THR A CA 1
ATOM 803 C C . THR A 1 116 ? 9.400 1.032 1.093 1.00 94.88 116 THR A C 1
ATOM 805 O O . THR A 1 116 ? 8.721 0.465 0.229 1.00 94.88 116 THR A O 1
ATOM 808 N N . ASP A 1 117 ? 10.697 0.767 1.252 1.00 95.19 117 ASP A N 1
ATOM 809 C CA . ASP A 1 117 ? 11.412 -0.219 0.436 1.00 95.19 117 ASP A CA 1
ATOM 810 C C . ASP A 1 117 ? 10.765 -1.611 0.536 1.00 95.19 117 ASP A C 1
ATOM 812 O O . ASP A 1 117 ? 10.607 -2.304 -0.472 1.00 95.19 117 ASP A O 1
ATOM 816 N N . GLU A 1 118 ? 10.285 -1.998 1.721 1.00 95.31 118 GLU A N 1
ATOM 817 C CA . GLU A 1 118 ? 9.566 -3.260 1.926 1.00 95.31 118 GLU A CA 1
ATOM 818 C C . GLU A 1 118 ? 8.269 -3.309 1.110 1.00 95.31 118 GLU A C 1
ATOM 820 O O . GLU A 1 118 ? 7.948 -4.331 0.501 1.00 95.31 118 GLU A O 1
ATOM 825 N N . GLN A 1 119 ? 7.533 -2.197 1.050 1.00 96.06 119 GLN A N 1
ATOM 826 C CA . GLN A 1 119 ? 6.311 -2.099 0.256 1.00 96.06 119 GLN A CA 1
ATOM 827 C C . GLN A 1 119 ? 6.617 -2.130 -1.245 1.00 96.06 119 GLN A C 1
ATOM 829 O O . GLN A 1 119 ? 5.934 -2.839 -1.986 1.00 96.06 119 GLN A O 1
ATOM 834 N N . HIS A 1 120 ? 7.667 -1.442 -1.705 1.00 97.19 120 HIS A N 1
ATOM 835 C CA . HIS A 1 120 ? 8.123 -1.532 -3.095 1.00 97.19 120 HIS A CA 1
ATOM 836 C C . HIS A 1 120 ? 8.452 -2.969 -3.494 1.00 97.19 120 HIS A C 1
ATOM 838 O O . HIS A 1 120 ? 8.039 -3.414 -4.570 1.00 97.19 120 HIS A O 1
ATOM 844 N N . LEU A 1 121 ? 9.168 -3.704 -2.643 1.00 97.75 121 LEU A N 1
ATOM 845 C CA . LEU A 1 121 ? 9.503 -5.105 -2.887 1.00 97.75 121 LEU A CA 1
ATOM 846 C C . LEU A 1 121 ? 8.257 -5.991 -2.893 1.00 97.75 121 LEU A C 1
ATOM 848 O O . LEU A 1 121 ? 8.136 -6.842 -3.772 1.00 97.75 121 LEU A O 1
ATOM 852 N N . ALA A 1 122 ? 7.300 -5.757 -1.994 1.00 97.62 122 ALA A N 1
ATOM 853 C CA . ALA A 1 122 ? 6.047 -6.505 -1.969 1.00 97.62 122 ALA A CA 1
ATOM 854 C C . ALA A 1 122 ? 5.195 -6.268 -3.231 1.00 97.62 122 ALA A C 1
ATOM 856 O O . ALA A 1 122 ? 4.712 -7.229 -3.833 1.00 97.62 122 ALA A O 1
ATOM 857 N N . PHE A 1 123 ? 5.062 -5.018 -3.695 1.00 97.88 123 PHE A N 1
ATOM 858 C CA . PHE A 1 123 ? 4.371 -4.709 -4.956 1.00 97.88 123 PHE A CA 1
ATOM 859 C C . PHE A 1 123 ? 5.085 -5.334 -6.158 1.00 97.88 123 PHE A C 1
ATOM 861 O O . PHE A 1 123 ? 4.439 -5.883 -7.054 1.00 97.88 123 PHE A O 1
ATOM 868 N N . SER A 1 124 ? 6.419 -5.294 -6.155 1.00 97.81 124 SER A N 1
ATOM 869 C CA . SER A 1 124 ? 7.260 -5.877 -7.203 1.00 97.81 124 SER A CA 1
ATOM 870 C C . SER A 1 124 ? 7.104 -7.396 -7.284 1.00 97.81 124 SER A C 1
ATOM 872 O O . SER A 1 124 ? 6.873 -7.938 -8.367 1.00 97.81 124 SER A O 1
ATOM 874 N N . ALA A 1 125 ? 7.155 -8.076 -6.136 1.00 97.38 125 ALA A N 1
ATOM 875 C CA . ALA A 1 125 ? 6.938 -9.512 -6.026 1.00 97.38 125 ALA A CA 1
ATOM 876 C C . ALA A 1 125 ? 5.536 -9.899 -6.505 1.00 97.38 125 ALA A C 1
ATOM 878 O O . ALA A 1 125 ? 5.389 -10.814 -7.320 1.00 97.38 125 ALA A O 1
ATOM 879 N N . TRP A 1 126 ? 4.513 -9.158 -6.060 1.00 97.31 126 TRP A N 1
ATOM 880 C CA . TRP A 1 126 ? 3.135 -9.393 -6.473 1.00 97.31 126 TRP A CA 1
ATOM 881 C C . TRP A 1 126 ? 2.988 -9.294 -7.992 1.00 97.31 126 TRP A C 1
ATOM 883 O O . TRP A 1 126 ? 2.498 -10.246 -8.599 1.00 97.31 126 TRP A O 1
ATOM 893 N N . ALA A 1 127 ? 3.454 -8.199 -8.610 1.00 97.06 127 ALA A N 1
ATOM 894 C CA . ALA A 1 127 ? 3.337 -7.961 -10.052 1.00 97.06 127 ALA A CA 1
ATOM 895 C C . ALA A 1 127 ? 4.095 -9.014 -10.875 1.00 97.06 127 ALA A C 1
ATOM 897 O O . ALA A 1 127 ? 3.578 -9.526 -11.873 1.00 97.06 127 ALA A O 1
ATOM 898 N N . ASN A 1 128 ? 5.299 -9.391 -10.436 1.00 96.50 128 ASN A N 1
ATOM 899 C CA . ASN A 1 128 ? 6.092 -10.439 -11.076 1.00 96.50 128 ASN A CA 1
ATOM 900 C C . ASN A 1 128 ? 5.394 -11.812 -11.008 1.00 96.50 128 ASN A C 1
ATOM 902 O O . ASN A 1 128 ? 5.457 -12.584 -11.964 1.00 96.50 128 ASN A O 1
ATOM 906 N N . GLY A 1 129 ? 4.654 -12.083 -9.929 1.00 95.69 129 GLY A N 1
ATOM 907 C CA . GLY A 1 129 ? 3.857 -13.298 -9.750 1.00 95.69 129 GLY A CA 1
ATOM 908 C C . GLY A 1 129 ? 2.598 -13.398 -10.624 1.00 95.69 129 GLY A C 1
ATOM 909 O O . GLY A 1 129 ? 1.986 -14.461 -10.672 1.00 95.69 129 GLY A O 1
ATOM 910 N N . GLN A 1 130 ? 2.199 -12.344 -11.349 1.00 95.12 130 GLN A N 1
ATOM 911 C CA . GLN A 1 130 ? 0.953 -12.342 -12.137 1.00 95.12 130 GLN A CA 1
ATOM 912 C C . GLN A 1 130 ? 1.114 -12.786 -13.603 1.00 95.12 130 GLN A C 1
ATOM 914 O O . GLN A 1 130 ? 0.276 -12.452 -14.443 1.00 95.12 130 GLN A O 1
ATOM 919 N N . GLY A 1 131 ? 2.195 -13.483 -13.963 1.00 92.12 131 GLY A N 1
ATOM 920 C CA . GLY A 1 131 ? 2.378 -14.000 -15.327 1.00 92.12 131 GLY A CA 1
ATOM 921 C C . GLY A 1 131 ? 2.437 -12.904 -16.400 1.00 92.12 131 GLY A C 1
ATOM 922 O O . GLY A 1 131 ? 1.903 -13.082 -17.491 1.00 92.12 131 GLY A O 1
ATOM 923 N N . LYS A 1 132 ? 3.058 -11.758 -16.081 1.00 89.19 132 LYS A N 1
ATOM 924 C CA . LYS A 1 132 ? 3.198 -10.576 -16.962 1.00 89.19 132 LYS A CA 1
ATOM 925 C C . LYS A 1 132 ? 1.879 -9.884 -17.344 1.00 89.19 132 LYS A C 1
ATOM 927 O O . LYS A 1 132 ? 1.872 -9.041 -18.236 1.00 89.19 132 LYS A O 1
ATOM 932 N N . ARG A 1 133 ? 0.764 -10.196 -16.669 1.00 92.62 133 ARG A N 1
ATOM 933 C CA . ARG A 1 133 ? -0.524 -9.513 -16.887 1.00 92.62 133 ARG A CA 1
ATOM 934 C C . ARG A 1 133 ? -0.540 -8.081 -16.350 1.00 92.62 133 ARG A C 1
ATOM 936 O O . ARG A 1 133 ? -1.262 -7.246 -16.896 1.00 92.62 133 ARG A O 1
ATOM 943 N N . TYR A 1 134 ? 0.216 -7.830 -15.286 1.00 95.62 134 TYR A N 1
ATOM 944 C CA . TYR A 1 134 ? 0.291 -6.537 -14.618 1.00 95.62 134 TYR A CA 1
ATOM 945 C C . TYR A 1 134 ? 1.746 -6.105 -14.457 1.00 95.62 134 TYR A C 1
ATOM 947 O O . TYR A 1 134 ? 2.626 -6.959 -14.327 1.00 95.62 134 TYR A O 1
ATOM 955 N N . PHE A 1 135 ? 1.987 -4.798 -14.432 1.00 96.31 135 PHE A N 1
ATOM 956 C CA . PHE A 1 135 ? 3.291 -4.225 -14.118 1.00 96.31 135 PHE A CA 1
ATOM 957 C C . PHE A 1 135 ? 3.181 -3.130 -13.056 1.00 96.31 135 PHE A C 1
ATOM 959 O O . PHE A 1 135 ? 2.182 -2.414 -12.977 1.00 96.31 135 PHE A O 1
ATOM 966 N N . TYR A 1 136 ? 4.224 -3.012 -12.242 1.00 97.69 136 TYR A N 1
ATOM 967 C CA . TYR A 1 136 ? 4.339 -1.993 -11.206 1.00 97.69 136 TYR A CA 1
ATOM 968 C C . TYR A 1 136 ? 5.313 -0.900 -11.645 1.00 97.69 136 TYR A C 1
ATOM 970 O O . TYR A 1 136 ? 6.426 -1.197 -12.077 1.00 97.69 136 TYR A O 1
ATOM 978 N N . VAL A 1 137 ? 4.926 0.365 -11.519 1.00 97.19 137 VAL A N 1
ATOM 979 C CA . VAL A 1 137 ? 5.843 1.497 -11.675 1.00 97.19 137 VAL A CA 1
ATOM 980 C C . VAL A 1 137 ? 6.328 1.898 -10.286 1.00 97.19 137 VAL A C 1
ATOM 982 O O . VAL A 1 137 ? 5.647 2.611 -9.556 1.00 97.19 137 VAL A O 1
ATOM 985 N N . ALA A 1 138 ? 7.500 1.395 -9.905 1.00 96.75 138 ALA A N 1
ATOM 986 C CA . ALA A 1 138 ? 8.137 1.744 -8.643 1.00 96.75 138 ALA A CA 1
ATOM 987 C C . ALA A 1 138 ? 8.817 3.104 -8.794 1.00 96.75 138 ALA A C 1
ATOM 989 O O . ALA A 1 138 ? 9.640 3.260 -9.690 1.00 96.75 138 ALA A O 1
ATOM 990 N N . TRP A 1 139 ? 8.533 4.068 -7.923 1.00 95.38 139 TRP A N 1
ATOM 991 C CA . TRP A 1 139 ? 9.222 5.355 -7.946 1.00 95.38 139 TRP A CA 1
ATOM 992 C C . TRP A 1 139 ? 9.923 5.667 -6.632 1.00 95.38 139 TRP A C 1
ATOM 994 O O . TRP A 1 139 ? 9.469 5.234 -5.582 1.00 95.38 139 TRP A O 1
ATOM 1004 N N . THR A 1 140 ? 11.036 6.395 -6.706 1.00 94.62 140 THR A N 1
ATOM 1005 C CA . THR A 1 140 ? 11.772 6.836 -5.518 1.00 94.62 140 THR A CA 1
ATOM 1006 C C . THR A 1 140 ? 12.357 8.233 -5.676 1.00 94.62 140 THR A C 1
ATOM 1008 O O . THR A 1 140 ? 12.801 8.607 -6.769 1.00 94.62 140 THR A O 1
ATOM 1011 N N . THR A 1 141 ? 12.411 8.964 -4.564 1.00 93.88 141 THR A N 1
ATOM 1012 C CA . THR A 1 141 ? 13.098 10.256 -4.430 1.00 93.88 141 THR A CA 1
ATOM 1013 C C . THR A 1 141 ? 14.560 10.109 -4.006 1.00 93.88 141 THR A C 1
ATOM 1015 O O . THR A 1 141 ? 15.313 11.087 -4.016 1.00 93.88 141 THR A O 1
ATOM 1018 N N . SER A 1 142 ? 15.008 8.891 -3.674 1.00 93.38 142 SER A N 1
ATOM 1019 C CA . SER A 1 142 ? 16.362 8.637 -3.181 1.00 93.38 142 SER A CA 1
ATOM 1020 C C . SER A 1 142 ? 17.428 9.041 -4.201 1.00 93.38 142 SER A C 1
ATOM 1022 O O . SER A 1 142 ? 17.569 8.448 -5.275 1.00 93.38 142 SER A O 1
ATOM 1024 N N . GLY A 1 143 ? 18.244 10.036 -3.838 1.00 91.75 143 GLY A N 1
ATOM 1025 C CA . GLY A 1 143 ? 19.352 10.519 -4.665 1.00 91.75 143 GLY A CA 1
ATOM 1026 C C . GLY A 1 143 ? 20.396 9.443 -4.980 1.00 91.75 143 GLY A C 1
ATOM 1027 O O . GLY A 1 143 ? 21.057 9.522 -6.017 1.00 91.75 143 GLY A O 1
ATOM 1028 N N . ASN A 1 144 ? 20.488 8.394 -4.154 1.00 93.50 144 ASN A N 1
ATOM 1029 C CA . ASN A 1 144 ? 21.374 7.253 -4.386 1.00 93.50 144 ASN A CA 1
ATOM 1030 C C . ASN A 1 144 ? 21.070 6.537 -5.707 1.00 93.50 144 ASN A C 1
ATOM 1032 O O . ASN A 1 144 ? 21.996 6.028 -6.331 1.00 93.50 144 ASN A O 1
ATOM 1036 N N . ALA A 1 145 ? 19.817 6.560 -6.180 1.00 90.56 145 ALA A N 1
ATOM 1037 C CA . ALA A 1 145 ? 19.431 5.981 -7.470 1.00 90.56 145 ALA A CA 1
ATOM 1038 C C . ALA A 1 145 ? 20.081 6.685 -8.677 1.00 90.56 145 ALA A C 1
ATOM 1040 O O . ALA A 1 145 ? 20.102 6.142 -9.780 1.00 90.56 145 ALA A O 1
ATOM 1041 N N . ARG A 1 146 ? 20.623 7.896 -8.488 1.00 90.69 146 ARG A N 1
ATOM 1042 C CA . ARG A 1 146 ? 21.355 8.651 -9.518 1.00 90.69 146 ARG A CA 1
ATOM 1043 C C . ARG A 1 146 ? 22.866 8.448 -9.447 1.00 90.69 146 ARG A C 1
ATOM 1045 O O . ARG A 1 146 ? 23.577 8.856 -10.365 1.00 90.69 146 ARG A O 1
ATOM 1052 N N . VAL A 1 147 ? 23.369 7.858 -8.365 1.00 93.88 147 VAL A N 1
ATOM 1053 C CA . VAL A 1 147 ? 24.801 7.650 -8.154 1.00 93.88 147 VAL A CA 1
ATOM 1054 C C . VAL A 1 147 ? 25.226 6.393 -8.905 1.00 93.88 147 VAL A C 1
ATOM 1056 O O . VAL A 1 147 ? 24.778 5.285 -8.615 1.00 93.88 147 VAL A O 1
ATOM 1059 N N . LYS A 1 148 ? 26.111 6.560 -9.891 1.00 91.50 148 LYS A N 1
ATOM 1060 C CA . LYS A 1 148 ? 26.618 5.448 -10.700 1.00 91.50 148 LYS A CA 1
ATOM 1061 C C . LYS A 1 148 ? 27.266 4.383 -9.808 1.00 91.50 148 LYS A C 1
ATOM 1063 O O . LYS A 1 148 ? 28.209 4.683 -9.085 1.00 91.50 148 LYS A O 1
ATOM 1068 N N . GLY A 1 149 ? 26.798 3.139 -9.926 1.00 91.00 149 GLY A N 1
ATOM 1069 C CA . GLY A 1 149 ? 27.337 1.993 -9.185 1.00 91.00 149 GLY A CA 1
ATOM 1070 C C . GLY A 1 149 ? 26.854 1.878 -7.738 1.00 91.00 149 GLY A C 1
ATOM 1071 O O . GLY A 1 149 ? 27.320 0.990 -7.033 1.00 91.00 149 GLY A O 1
ATOM 1072 N N . SER A 1 150 ? 25.937 2.743 -7.294 1.00 93.25 150 SER A N 1
ATOM 1073 C CA . SER A 1 150 ? 25.312 2.602 -5.981 1.00 93.25 150 SER A CA 1
ATOM 1074 C C . SER A 1 150 ? 24.453 1.339 -5.911 1.00 93.25 150 SER A C 1
ATOM 1076 O O . SER A 1 150 ? 23.782 0.973 -6.875 1.00 93.25 150 SER A O 1
ATOM 1078 N N . THR A 1 151 ? 24.475 0.685 -4.754 1.00 95.00 151 THR A N 1
ATOM 1079 C CA . THR A 1 151 ? 23.607 -0.450 -4.405 1.00 95.00 151 THR A CA 1
ATOM 1080 C C . THR A 1 151 ? 22.540 -0.064 -3.379 1.00 95.00 151 THR A C 1
ATOM 1082 O O . THR A 1 151 ? 21.612 -0.827 -3.121 1.00 95.00 151 THR A O 1
ATOM 1085 N N . GLU A 1 152 ? 22.646 1.144 -2.820 1.00 94.31 152 GLU A N 1
ATOM 1086 C CA . GLU A 1 152 ? 21.848 1.653 -1.700 1.00 94.31 152 GLU A CA 1
ATOM 1087 C C . GLU A 1 152 ? 20.583 2.375 -2.190 1.00 94.31 152 GLU A C 1
ATOM 1089 O O . GLU A 1 152 ? 20.347 3.547 -1.880 1.00 94.31 152 GLU A O 1
ATOM 1094 N N . HIS A 1 153 ? 19.801 1.710 -3.041 1.00 93.38 153 HIS A N 1
ATOM 1095 C CA . HIS A 1 153 ? 18.526 2.228 -3.533 1.00 93.38 153 HIS A CA 1
ATOM 1096 C C . HIS A 1 153 ? 17.583 1.113 -3.999 1.00 93.38 153 HIS A C 1
ATOM 1098 O O . HIS A 1 153 ? 18.009 0.059 -4.483 1.00 93.38 153 HIS A O 1
ATOM 1104 N N . ILE A 1 154 ? 16.279 1.388 -3.962 1.00 95.75 154 ILE A N 1
ATOM 1105 C CA . ILE A 1 154 ? 15.242 0.392 -4.249 1.00 95.75 154 ILE A CA 1
ATOM 1106 C C . ILE A 1 154 ? 15.349 -0.234 -5.647 1.00 95.75 154 ILE A C 1
ATOM 1108 O O . ILE A 1 154 ? 15.140 -1.434 -5.813 1.00 95.75 154 ILE A O 1
ATOM 1112 N N . ALA A 1 155 ? 15.763 0.532 -6.664 1.00 94.38 155 ALA A N 1
ATOM 1113 C CA . ALA A 1 155 ? 15.935 -0.015 -8.011 1.00 94.38 155 ALA A CA 1
ATOM 1114 C C . ALA A 1 155 ? 17.008 -1.125 -8.081 1.00 94.38 155 ALA A C 1
ATOM 1116 O O . ALA A 1 155 ? 16.844 -2.069 -8.851 1.00 94.38 155 ALA A O 1
ATOM 1117 N N . TYR A 1 156 ? 18.068 -1.065 -7.261 1.00 95.56 156 TYR A N 1
ATOM 1118 C CA . TYR A 1 156 ? 19.084 -2.119 -7.191 1.00 95.56 156 TYR A CA 1
ATOM 1119 C C . TYR A 1 156 ? 18.495 -3.388 -6.570 1.00 95.56 156 TYR A C 1
ATOM 1121 O O . TYR A 1 156 ? 18.661 -4.480 -7.112 1.00 95.56 156 TYR A O 1
ATOM 1129 N N . GLN A 1 157 ? 17.727 -3.241 -5.488 1.00 97.00 157 GLN A N 1
ATOM 1130 C CA . GLN A 1 157 ? 17.036 -4.359 -4.845 1.00 97.00 157 GLN A CA 1
ATOM 1131 C C . GLN A 1 157 ? 16.040 -5.039 -5.801 1.00 97.00 157 GLN A C 1
ATOM 1133 O O . GLN A 1 157 ? 16.002 -6.266 -5.891 1.00 97.00 157 GLN A O 1
ATOM 1138 N N . ILE A 1 158 ? 15.268 -4.262 -6.563 1.00 96.62 158 ILE A N 1
ATOM 1139 C CA . ILE A 1 158 ? 14.292 -4.782 -7.533 1.00 96.62 158 ILE A CA 1
ATOM 1140 C C . ILE A 1 158 ? 14.985 -5.502 -8.699 1.00 96.62 158 ILE A C 1
ATOM 1142 O O . ILE A 1 158 ? 14.595 -6.618 -9.045 1.00 96.62 158 ILE A O 1
ATOM 1146 N N . ILE A 1 159 ? 15.994 -4.871 -9.310 1.00 94.25 159 ILE A N 1
ATOM 1147 C CA . ILE A 1 159 ? 16.604 -5.345 -10.562 1.00 94.25 159 ILE A CA 1
ATOM 1148 C C . ILE A 1 159 ? 17.700 -6.381 -10.300 1.00 94.25 159 ILE A C 1
ATOM 1150 O O . ILE A 1 159 ? 17.685 -7.451 -10.898 1.00 94.25 159 ILE A O 1
ATOM 1154 N N . ALA A 1 160 ? 18.671 -6.065 -9.443 1.00 95.00 160 ALA A N 1
ATOM 1155 C CA . ALA A 1 160 ? 19.888 -6.860 -9.294 1.00 95.00 160 ALA A CA 1
ATOM 1156 C C . ALA A 1 160 ? 19.758 -7.955 -8.229 1.00 95.00 160 ALA A C 1
ATOM 1158 O O . ALA A 1 160 ? 20.270 -9.053 -8.426 1.00 95.00 160 ALA A O 1
ATOM 1159 N N . VAL A 1 161 ? 19.075 -7.671 -7.115 1.00 96.75 161 VAL A N 1
ATOM 1160 C CA . VAL A 1 161 ? 18.944 -8.631 -6.005 1.00 96.75 161 VAL A CA 1
ATOM 1161 C C . VAL A 1 161 ? 17.800 -9.612 -6.251 1.00 96.75 161 VAL A C 1
ATOM 1163 O O . VAL A 1 161 ? 17.999 -10.820 -6.178 1.00 96.75 161 VAL A O 1
ATOM 1166 N N . ASN A 1 162 ? 16.604 -9.102 -6.557 1.00 96.56 162 ASN A N 1
ATOM 1167 C CA . ASN A 1 162 ? 15.400 -9.930 -6.685 1.00 96.56 162 ASN A CA 1
ATOM 1168 C C . ASN A 1 162 ? 15.043 -10.295 -8.134 1.00 96.56 162 ASN A C 1
ATOM 1170 O O . ASN A 1 162 ? 14.247 -11.207 -8.350 1.00 96.56 162 ASN A O 1
ATOM 1174 N N . ASN A 1 163 ? 15.618 -9.603 -9.123 1.00 95.69 163 ASN A N 1
ATOM 1175 C CA . ASN A 1 163 ? 15.384 -9.845 -10.549 1.00 95.69 163 ASN A CA 1
ATOM 1176 C C . ASN A 1 163 ? 13.890 -9.836 -10.941 1.00 95.69 163 ASN A C 1
ATOM 1178 O O . ASN A 1 163 ? 13.406 -10.700 -11.681 1.00 95.69 163 ASN A O 1
ATOM 1182 N N . TYR A 1 164 ? 13.132 -8.860 -10.431 1.00 96.69 164 TYR A N 1
ATOM 1183 C CA . TYR A 1 164 ? 11.725 -8.697 -10.793 1.00 96.69 164 TYR A CA 1
ATOM 1184 C C . TYR A 1 164 ? 11.585 -8.085 -12.192 1.00 96.69 164 TYR A C 1
ATOM 1186 O O . TYR A 1 164 ? 12.132 -7.025 -12.484 1.00 96.69 164 TYR A O 1
ATOM 1194 N N . SER A 1 165 ? 10.812 -8.746 -13.056 1.00 90.62 165 SER A N 1
ATOM 1195 C CA . SER A 1 165 ? 10.714 -8.422 -14.488 1.00 90.62 165 SER A CA 1
ATOM 1196 C C . SER A 1 165 ? 9.484 -7.593 -14.877 1.00 90.62 165 SER A C 1
ATOM 1198 O O . SER A 1 165 ? 9.491 -6.931 -15.912 1.00 90.62 165 SER A O 1
ATOM 1200 N N . SER A 1 166 ? 8.438 -7.592 -14.045 1.00 95.19 166 SER A N 1
ATOM 1201 C CA . SER A 1 166 ? 7.197 -6.825 -14.261 1.00 95.19 166 SER A CA 1
ATOM 1202 C C . SER A 1 166 ? 7.214 -5.468 -13.547 1.00 95.19 166 SER A C 1
ATOM 1204 O O . SER A 1 166 ? 6.192 -5.028 -13.019 1.00 95.19 166 SER A O 1
ATOM 1206 N N . VAL A 1 167 ? 8.379 -4.823 -13.461 1.00 96.25 167 VAL A N 1
ATOM 1207 C CA . VAL A 1 167 ? 8.561 -3.588 -12.690 1.00 96.25 167 VAL A CA 1
ATOM 1208 C C . VAL A 1 167 ? 9.325 -2.558 -13.510 1.00 96.25 167 VAL A C 1
ATOM 1210 O O . VAL A 1 167 ? 10.304 -2.890 -14.175 1.00 96.25 167 VAL A O 1
ATOM 1213 N N . VAL A 1 168 ? 8.890 -1.302 -13.442 1.00 94.62 168 VAL A N 1
ATOM 1214 C CA . VAL A 1 168 ? 9.560 -0.150 -14.053 1.00 94.62 168 VAL A CA 1
ATOM 1215 C C . VAL A 1 168 ? 10.012 0.796 -12.941 1.00 94.62 168 VAL A C 1
ATOM 1217 O O . VAL A 1 168 ? 9.182 1.533 -12.411 1.00 94.62 168 VAL A O 1
ATOM 1220 N N . PRO A 1 169 ? 11.299 0.774 -12.551 1.00 93.94 169 PRO A N 1
ATOM 1221 C CA . PRO A 1 169 ? 11.833 1.715 -11.573 1.00 93.94 169 PRO A CA 1
ATOM 1222 C C . PRO A 1 169 ? 12.009 3.118 -12.165 1.00 93.94 169 PRO A C 1
ATOM 1224 O O . PRO A 1 169 ? 12.558 3.278 -13.256 1.00 93.94 169 PRO A O 1
ATOM 1227 N N . VAL A 1 170 ? 11.578 4.138 -11.427 1.00 92.62 170 VAL A N 1
ATOM 1228 C CA . VAL A 1 170 ? 11.581 5.544 -11.837 1.00 92.62 170 VAL A CA 1
ATOM 1229 C C . VAL A 1 170 ? 12.198 6.392 -10.730 1.00 92.62 170 VAL A C 1
ATOM 1231 O O . VAL A 1 170 ? 11.738 6.386 -9.594 1.00 92.62 170 VAL A O 1
ATOM 1234 N N . PHE A 1 171 ? 13.227 7.169 -11.056 1.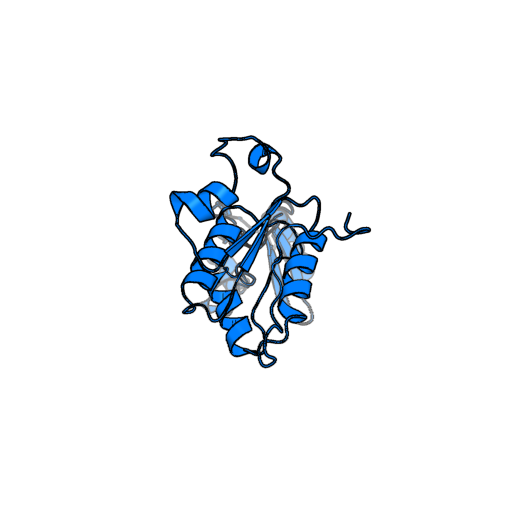00 91.56 171 PHE A N 1
ATOM 1235 C CA . PHE A 1 171 ? 13.652 8.250 -10.169 1.00 91.56 171 PHE A CA 1
ATOM 1236 C C . PHE A 1 171 ? 12.748 9.471 -10.390 1.00 91.56 171 PHE A C 1
ATOM 1238 O O . PHE A 1 171 ? 12.647 9.980 -11.516 1.00 91.56 171 PHE A O 1
ATOM 1245 N N . ALA A 1 172 ? 12.110 9.955 -9.328 1.00 88.31 172 ALA A N 1
ATOM 1246 C CA . ALA A 1 172 ? 11.186 11.077 -9.391 1.00 88.31 172 ALA A CA 1
ATOM 1247 C C . ALA A 1 172 ? 11.189 11.897 -8.101 1.00 88.31 172 ALA A C 1
ATOM 1249 O O . ALA A 1 172 ? 11.483 11.385 -7.031 1.00 88.31 172 ALA A O 1
ATOM 1250 N N . THR A 1 173 ? 10.871 13.179 -8.224 1.00 85.81 173 THR A N 1
ATOM 1251 C CA . THR A 1 173 ? 10.650 14.119 -7.116 1.00 85.81 173 THR A CA 1
ATOM 1252 C C . THR A 1 173 ? 9.242 13.995 -6.536 1.00 85.81 173 THR A C 1
ATOM 1254 O O . THR A 1 173 ? 9.038 14.296 -5.363 1.00 85.81 173 THR A O 1
ATOM 1257 N N . ASP A 1 174 ? 8.297 13.499 -7.337 1.00 84.75 174 ASP A N 1
ATOM 1258 C CA . ASP A 1 174 ? 6.924 13.187 -6.956 1.00 84.75 174 ASP A CA 1
ATOM 1259 C C . ASP A 1 174 ? 6.354 12.002 -7.777 1.00 84.75 174 ASP A C 1
ATOM 1261 O O . ASP A 1 174 ? 7.029 11.404 -8.622 1.00 84.75 174 ASP A O 1
ATOM 1265 N N . GLY A 1 175 ? 5.083 11.659 -7.545 1.00 84.31 175 GLY A N 1
ATOM 1266 C CA . GLY A 1 175 ? 4.398 10.573 -8.254 1.00 84.31 175 GLY A CA 1
ATOM 1267 C C . GLY A 1 175 ? 4.039 10.862 -9.723 1.00 84.31 175 GLY A C 1
ATOM 1268 O O . GLY A 1 175 ? 3.626 9.942 -10.436 1.00 84.31 175 GLY A O 1
ATOM 1269 N N . ASN A 1 176 ? 4.201 12.092 -10.225 1.00 88.44 176 ASN A N 1
ATOM 1270 C CA . ASN A 1 176 ? 3.766 12.484 -11.570 1.00 88.44 176 ASN A CA 1
ATOM 1271 C C . ASN A 1 176 ? 4.570 11.776 -12.659 1.00 88.44 176 ASN A C 1
ATOM 1273 O O . ASN A 1 176 ? 4.010 11.352 -13.671 1.00 88.44 176 ASN A O 1
ATOM 1277 N N . ARG A 1 177 ? 5.875 11.565 -12.452 1.00 89.12 177 ARG A N 1
ATOM 1278 C CA . ARG A 1 177 ? 6.692 10.804 -13.415 1.00 89.12 177 ARG A CA 1
ATOM 1279 C C . ARG A 1 177 ? 6.279 9.341 -13.491 1.00 89.12 177 ARG A C 1
ATOM 1281 O O . ARG A 1 177 ? 6.285 8.763 -14.575 1.00 89.12 177 ARG A O 1
ATOM 1288 N N . ALA A 1 178 ? 5.876 8.751 -12.368 1.00 91.62 178 ALA A N 1
ATOM 1289 C CA . ALA A 1 178 ? 5.331 7.400 -12.364 1.00 91.62 178 ALA A CA 1
ATOM 1290 C C . ALA A 1 178 ? 3.993 7.343 -13.124 1.00 91.62 178 ALA A C 1
ATOM 1292 O O . ALA A 1 178 ? 3.776 6.445 -13.939 1.00 91.62 178 ALA A O 1
ATOM 1293 N N . ALA A 1 179 ? 3.131 8.347 -12.936 1.00 91.12 179 ALA A N 1
ATOM 1294 C CA . ALA A 1 179 ? 1.889 8.484 -13.693 1.00 91.12 179 ALA A CA 1
ATOM 1295 C C . ALA A 1 179 ? 2.135 8.673 -15.201 1.00 91.12 179 ALA A C 1
ATOM 1297 O O . ALA A 1 179 ? 1.421 8.089 -16.013 1.00 91.12 179 ALA A O 1
ATOM 1298 N N . ALA A 1 180 ? 3.176 9.408 -15.599 1.00 89.56 180 ALA A N 1
ATOM 1299 C CA . ALA A 1 180 ? 3.540 9.576 -17.006 1.00 89.56 180 ALA A CA 1
ATOM 1300 C C . ALA A 1 180 ? 3.968 8.256 -17.670 1.00 89.56 180 ALA A C 1
ATOM 1302 O O . ALA A 1 180 ? 3.610 8.004 -18.821 1.00 89.56 180 ALA A O 1
ATOM 1303 N N . VAL A 1 181 ? 4.671 7.374 -16.946 1.00 91.62 181 VAL A N 1
ATOM 1304 C CA . VAL A 1 181 ? 4.981 6.012 -17.423 1.00 91.62 181 VAL A CA 1
ATOM 1305 C C . VAL A 1 181 ? 3.696 5.213 -17.658 1.00 91.62 181 VAL A C 1
ATOM 1307 O O . VAL A 1 181 ? 3.559 4.560 -18.695 1.00 91.62 181 VAL A O 1
ATOM 1310 N N . LEU A 1 182 ? 2.737 5.288 -16.730 1.00 93.25 182 LEU A N 1
ATOM 1311 C CA . LEU A 1 182 ? 1.433 4.634 -16.882 1.00 93.25 182 LEU A CA 1
ATOM 1312 C C . LEU A 1 182 ? 0.653 5.194 -18.080 1.00 93.25 182 LEU A C 1
ATOM 1314 O O . LEU A 1 182 ? 0.130 4.423 -18.884 1.00 93.25 182 LEU A O 1
ATOM 1318 N N . GLY A 1 183 ? 0.615 6.519 -18.231 1.00 91.00 183 GLY A N 1
ATOM 1319 C CA . GLY A 1 183 ? -0.060 7.200 -19.337 1.00 91.00 183 GLY A CA 1
ATOM 1320 C C . GLY A 1 183 ? 0.538 6.851 -20.697 1.00 91.00 183 GLY A C 1
ATOM 1321 O O . GLY A 1 183 ? -0.200 6.584 -21.643 1.00 91.00 183 GLY A O 1
ATOM 1322 N N . TYR A 1 184 ? 1.866 6.760 -20.783 1.00 89.94 184 TYR A N 1
ATOM 1323 C CA . TYR A 1 184 ? 2.541 6.280 -21.984 1.00 89.94 184 TYR A CA 1
ATOM 1324 C C . TYR A 1 184 ? 2.125 4.851 -22.346 1.00 89.94 184 TYR A C 1
ATOM 1326 O O . TYR A 1 184 ? 1.810 4.583 -23.499 1.00 89.94 184 TYR A O 1
ATOM 1334 N N . ALA A 1 185 ? 2.103 3.928 -21.382 1.00 89.31 185 ALA A N 1
ATOM 1335 C CA . ALA A 1 185 ? 1.703 2.553 -21.666 1.00 89.31 185 ALA A CA 1
ATOM 1336 C C . ALA A 1 185 ? 0.237 2.474 -22.130 1.00 89.31 185 ALA A C 1
ATOM 1338 O O . ALA A 1 185 ? -0.091 1.656 -22.987 1.00 89.31 185 ALA A O 1
ATOM 1339 N N . ALA A 1 186 ? -0.627 3.340 -21.592 1.00 90.06 186 ALA A N 1
ATOM 1340 C CA . ALA A 1 186 ? -2.043 3.405 -21.937 1.00 90.06 186 ALA A CA 1
ATOM 1341 C C . ALA A 1 186 ? -2.321 3.988 -23.334 1.00 90.06 186 ALA A C 1
ATOM 1343 O O . ALA A 1 186 ? -3.356 3.674 -23.915 1.00 90.06 186 ALA A O 1
ATOM 1344 N N . CYS A 1 187 ? -1.427 4.819 -23.883 1.00 89.00 187 CYS A N 1
ATOM 1345 C CA . CYS A 1 187 ? -1.615 5.432 -25.202 1.00 89.00 187 CYS A CA 1
ATOM 1346 C C . CYS A 1 187 ? -1.049 4.606 -26.369 1.00 89.00 187 CYS A C 1
ATOM 1348 O O . CYS A 1 187 ? -1.172 5.020 -27.523 1.00 89.00 187 CYS A O 1
ATOM 1350 N N . LEU A 1 188 ? -0.443 3.445 -26.095 1.00 88.56 188 LEU A N 1
ATOM 1351 C CA . LEU A 1 188 ? 0.033 2.536 -27.134 1.00 88.56 188 LEU A CA 1
ATOM 1352 C C . LEU A 1 188 ? -1.131 1.784 -27.784 1.00 88.56 188 LEU A C 1
ATOM 1354 O O . LEU A 1 188 ? -1.975 1.200 -27.102 1.00 88.56 188 LEU A O 1
ATOM 1358 N N . ASP A 1 189 ? -1.126 1.731 -29.114 1.00 88.75 189 ASP A N 1
ATOM 1359 C CA . ASP A 1 189 ? -2.050 0.895 -29.871 1.00 88.75 189 ASP A CA 1
ATOM 1360 C C . ASP A 1 189 ? -1.402 -0.471 -30.109 1.00 88.75 189 ASP A C 1
ATOM 1362 O O . ASP A 1 189 ? -0.500 -0.636 -30.932 1.00 88.75 189 ASP A O 1
ATOM 1366 N N . PHE A 1 190 ? -1.847 -1.466 -29.347 1.00 85.06 190 PHE A N 1
ATOM 1367 C CA . PHE A 1 190 ? -1.311 -2.823 -29.437 1.00 85.06 190 PHE A CA 1
ATOM 1368 C C . PHE A 1 190 ? -1.868 -3.627 -30.621 1.00 85.06 190 PHE A C 1
ATOM 1370 O O . PHE A 1 190 ? -1.359 -4.715 -30.891 1.00 85.06 190 PHE A O 1
ATOM 1377 N N . VAL A 1 191 ? -2.893 -3.126 -31.316 1.00 90.00 191 VAL A N 1
ATOM 1378 C CA . VAL A 1 191 ? -3.571 -3.831 -32.416 1.00 90.00 191 VAL A CA 1
ATOM 1379 C C . VAL A 1 191 ? -3.094 -3.320 -33.776 1.00 90.00 191 VAL A C 1
ATOM 1381 O O . VAL A 1 191 ? -3.049 -4.079 -34.746 1.00 90.00 191 VAL A O 1
ATOM 1384 N N . ARG A 1 192 ? -2.693 -2.050 -33.865 1.00 88.94 192 ARG A N 1
ATOM 1385 C CA . ARG A 1 192 ? -2.177 -1.457 -35.101 1.00 88.94 192 ARG A CA 1
ATOM 1386 C C . ARG A 1 192 ? -0.730 -1.897 -35.397 1.00 88.94 192 ARG A C 1
ATOM 1388 O O . ARG A 1 192 ? 0.125 -1.839 -34.509 1.00 88.94 192 ARG A O 1
ATOM 1395 N N . PRO A 1 193 ? -0.399 -2.250 -36.657 1.00 87.94 193 PRO A N 1
ATOM 1396 C CA . PRO A 1 193 ? 0.990 -2.393 -37.097 1.00 87.94 193 PRO A CA 1
ATOM 1397 C C . PRO A 1 193 ? 1.789 -1.112 -36.818 1.00 87.94 193 PRO A C 1
ATOM 1399 O O . PRO A 1 193 ? 1.326 -0.020 -37.139 1.00 87.94 193 PRO A O 1
ATOM 1402 N N . GLU A 1 194 ? 2.967 -1.238 -36.204 1.00 83.00 194 GLU A N 1
ATOM 1403 C CA . GLU A 1 194 ? 3.777 -0.099 -35.726 1.00 83.00 194 GLU A CA 1
ATOM 1404 C C . GLU A 1 194 ? 3.073 0.819 -34.700 1.00 83.00 194 GLU A C 1
ATOM 1406 O O . GLU A 1 194 ? 3.482 1.957 -34.485 1.00 83.00 194 GLU A O 1
ATOM 1411 N N . GLY A 1 195 ? 2.027 0.342 -34.012 1.00 80.88 195 GLY A N 1
ATOM 1412 C CA . GLY A 1 195 ? 1.319 1.102 -32.969 1.00 80.88 195 GLY A CA 1
ATOM 1413 C C . GLY A 1 195 ? 2.064 1.204 -31.629 1.00 80.88 195 GLY A C 1
ATOM 1414 O O . GLY A 1 195 ? 1.625 1.898 -30.709 1.00 80.88 195 GLY A O 1
ATOM 1415 N N . ARG A 1 196 ? 3.225 0.546 -31.518 1.00 84.31 196 ARG A N 1
ATOM 1416 C CA . ARG A 1 196 ? 4.117 0.617 -30.357 1.00 84.31 196 ARG A CA 1
ATOM 1417 C C . ARG A 1 196 ? 5.277 1.541 -30.670 1.00 84.31 196 ARG A C 1
ATOM 1419 O O . ARG A 1 196 ? 5.922 1.408 -31.702 1.00 84.31 196 ARG A O 1
ATOM 1426 N N . VAL A 1 197 ? 5.615 2.405 -29.728 1.00 82.88 197 VAL A N 1
ATOM 1427 C CA . VAL A 1 197 ? 6.776 3.282 -29.854 1.00 82.88 197 VAL A CA 1
ATOM 1428 C C . VAL A 1 197 ? 7.627 3.175 -28.608 1.00 82.88 197 VAL A C 1
ATOM 1430 O O . VAL A 1 197 ? 7.069 3.042 -27.535 1.00 82.88 197 VAL A O 1
ATOM 1433 N N . SER A 1 198 ? 8.956 3.221 -28.714 1.00 82.12 198 SER A N 1
ATOM 1434 C CA . SER A 1 198 ? 9.845 3.103 -27.548 1.00 82.12 198 SER A CA 1
ATOM 1435 C C . SER A 1 198 ? 9.632 4.237 -26.536 1.00 82.12 198 SER A C 1
ATOM 1437 O O . SER A 1 198 ? 9.441 5.391 -26.928 1.00 82.12 198 SER A O 1
ATOM 1439 N N . PHE A 1 199 ? 9.707 3.909 -25.241 1.00 80.19 199 PHE A N 1
ATOM 1440 C CA . PHE A 1 199 ? 9.709 4.895 -24.154 1.00 80.19 199 PHE A CA 1
ATOM 1441 C C . PHE A 1 199 ? 11.033 5.664 -24.067 1.00 80.19 199 PHE A C 1
ATOM 1443 O O . PHE A 1 199 ? 11.090 6.776 -23.550 1.00 80.19 199 PHE A O 1
ATOM 1450 N N . LYS A 1 200 ? 12.115 5.073 -24.585 1.00 78.94 200 LYS A N 1
ATOM 1451 C CA . LYS A 1 200 ? 13.455 5.662 -24.574 1.00 78.94 200 LYS A CA 1
ATOM 1452 C C . LYS A 1 200 ? 13.474 6.998 -25.329 1.00 78.94 200 LYS A C 1
ATOM 1454 O O . LYS A 1 200 ? 12.868 7.099 -26.392 1.00 78.94 200 LYS A O 1
ATOM 1459 N N . PHE A 1 201 ? 14.247 7.958 -24.812 1.00 76.31 201 PHE A N 1
ATOM 1460 C CA . PHE A 1 201 ? 14.468 9.292 -25.399 1.00 76.31 201 PHE A CA 1
ATOM 1461 C C . PHE A 1 201 ? 13.231 10.199 -25.436 1.00 76.31 201 PHE A C 1
ATOM 1463 O O . PHE A 1 201 ? 13.122 11.063 -26.302 1.00 76.31 201 PHE A O 1
ATOM 1470 N N . ARG A 1 202 ? 12.291 9.996 -24.511 1.00 72.94 202 ARG A N 1
ATOM 1471 C CA . ARG A 1 202 ? 11.120 10.859 -24.352 1.00 72.94 202 ARG A CA 1
ATOM 1472 C C . ARG A 1 202 ? 11.287 11.751 -23.138 1.00 72.94 202 ARG A C 1
ATOM 1474 O O . ARG A 1 202 ? 11.674 11.280 -22.072 1.00 72.94 202 ARG A O 1
ATOM 1481 N N . GLU A 1 203 ? 10.940 13.013 -23.322 1.00 71.56 203 GLU A N 1
ATOM 1482 C CA . GLU A 1 203 ? 10.884 14.023 -22.277 1.00 71.56 203 GLU A CA 1
ATOM 1483 C C . GLU A 1 203 ? 9.461 14.571 -22.230 1.00 71.56 203 GLU A C 1
ATOM 1485 O O . GLU A 1 203 ? 8.795 14.706 -23.258 1.00 71.56 203 GLU A O 1
ATOM 1490 N N . TYR A 1 204 ? 8.983 14.829 -21.022 1.00 68.88 204 TYR A N 1
ATOM 1491 C CA . TYR A 1 204 ? 7.674 15.410 -20.772 1.00 68.88 204 TYR A CA 1
ATOM 1492 C C . TYR A 1 204 ? 7.911 16.701 -19.997 1.00 68.88 204 TYR A C 1
ATOM 1494 O O . TYR A 1 204 ? 8.371 16.667 -18.855 1.00 68.88 204 TYR A O 1
ATOM 1502 N N . GLU A 1 205 ? 7.637 17.836 -20.631 1.00 67.00 205 GLU A N 1
ATOM 1503 C CA . GLU A 1 205 ? 7.694 19.131 -19.959 1.00 67.00 205 GLU A CA 1
ATOM 1504 C C . GLU A 1 205 ? 6.516 19.277 -18.982 1.00 67.00 205 GLU A C 1
ATOM 1506 O O . GLU A 1 205 ? 5.428 18.750 -19.215 1.00 67.00 205 GLU A O 1
ATOM 1511 N N . GLY A 1 206 ? 6.731 19.983 -17.869 1.00 66.81 206 GLY A N 1
ATOM 1512 C CA . GLY A 1 206 ? 5.681 20.267 -16.881 1.00 66.81 206 GLY A CA 1
ATOM 1513 C C . GLY A 1 206 ? 5.401 19.162 -15.853 1.00 66.81 206 GLY A C 1
ATOM 1514 O O . GLY A 1 206 ? 4.530 19.345 -15.007 1.00 66.81 206 GLY A O 1
ATOM 1515 N N . LEU A 1 207 ? 6.138 18.047 -15.875 1.00 64.44 207 LEU A N 1
ATOM 1516 C CA . LEU A 1 207 ? 6.158 17.075 -14.776 1.00 64.44 207 LEU A CA 1
ATOM 1517 C C . LEU A 1 207 ? 7.216 17.520 -13.756 1.00 64.44 207 LEU A C 1
ATOM 1519 O O . LEU A 1 207 ? 8.414 17.322 -13.986 1.00 64.44 207 LEU A O 1
ATOM 1523 N N . ALA A 1 208 ? 6.771 18.188 -12.689 1.00 50.25 208 ALA A N 1
ATOM 1524 C CA . ALA A 1 208 ? 7.627 18.571 -11.563 1.00 50.25 208 ALA A CA 1
ATOM 1525 C C . ALA A 1 208 ? 8.273 17.351 -10.876 1.00 50.25 208 ALA A C 1
ATOM 1527 O O . ALA A 1 208 ? 7.825 16.206 -11.107 1.00 50.25 208 ALA A O 1
#

pLDDT: mean 86.85, std 9.54, range [50.25, 97.88]

Foldseek 3Di:
DKDKLNDDQDFDQDCVPPPDVQSVQVSVCVSCDVCAWHWGQDPVVRAIDIGGDDPDLQSIDIDFDDDDVSVVRLRHVVSPHDDDSDDHDDAPLVVVVVVVVVDLPAAEDEDQWQDDLVNLVSPLVNQLVPVNSHAYEHEDQDPQVVDPPRCPDSVNCSPPVVNRDRYHYYYDPGCQVSVVVRVLVVQADPPDDVSDDDPPPDDDPPRD

InterPro domains:
  IPR021808 Protein of unknown function DUF3383 [PF11863] (2-206)

Radius of gyration: 26.77 Å; chains: 1; bounding box: 54×34×85 Å

Organism: Escherichia coli (NCBI:txid562)